Protein AF-0000000078950598 (afdb_homodimer)

Solvent-accessible surface area (backbone atoms only — not comparable to full-atom values): 18568 Å² total; per-residue (Å²): 134,40,53,30,41,37,40,27,40,47,22,26,45,58,52,52,43,49,73,72,64,50,56,50,42,72,72,49,33,61,54,40,42,38,52,52,49,51,52,34,55,74,69,72,34,54,50,38,38,38,37,62,40,39,88,46,80,85,39,69,31,10,88,84,39,71,32,39,36,61,27,83,52,60,56,80,55,92,91,48,50,74,46,66,15,72,43,55,23,53,61,73,50,43,65,48,62,60,54,34,54,75,69,57,41,47,32,39,39,40,36,29,24,38,38,76,47,29,42,41,40,30,46,49,51,39,34,54,72,65,38,46,40,33,36,29,64,60,24,36,38,22,56,43,41,72,97,71,72,38,50,10,60,59,46,42,52,50,43,48,49,55,35,44,73,76,46,28,51,65,43,40,62,69,56,42,59,68,69,75,98,135,42,53,31,40,37,39,28,40,46,22,26,46,58,54,53,44,49,73,73,62,50,56,49,42,70,72,48,32,64,54,40,41,37,50,51,51,52,50,35,56,73,69,71,35,54,51,37,37,38,36,63,41,38,88,47,80,85,38,69,30,10,90,82,39,72,32,40,36,62,27,84,52,60,58,81,56,92,90,49,50,74,47,66,17,71,43,55,22,54,61,72,50,42,64,49,61,58,54,34,54,76,69,57,41,47,32,38,39,40,35,30,26,39,39,76,46,31,39,41,39,27,45,49,52,38,34,56,73,66,37,45,39,33,36,29,63,60,25,36,37,23,58,43,41,72,95,71,73,38,50,11,61,59,47,42,52,51,43,49,48,55,35,44,72,76,45,28,52,67,42,40,59,71,57,42,60,69,71,75,96

Secondary structure (DSSP, 8-state):
-EEEEEEE--BHHHHHHHHTT--B--TTHHHHHHHHHHHHHHTT--EEEEEE----TTSTT-TTSGGGSBPGGG---TT-EEEEESSSSTTTSSSHHHHHHHTTEEEEEEEEE-IIIIIHHHHHHHHHTT-EEEEEEEEEE-B-BGGGTB-HHHHHHHHHHHHHHHT-EEE-HHHHHHH--/-EEEEEEE--BHHHHHHHHTT--B--TTHHHHHHHHHHHHHHTT--EEEEEE----TTSTT-TTSGGGSBPGGG---TT-EEEEESSSSTTTSSSHHHHHHHTTEEEEEEEEE-IIIIIHHHHHHHHHTT-EEEEEEEEEE-B-BGGGTB-HHHHHHHHHHHHHHHT-EEE-HHHHHHH--

InterPro domains:
  IPR000868 Isochorismatase-like domain [PF00857] (3-163)
  IPR036380 Isochorismatase-like superfamily [G3DSA:3.40.50.850] (1-180)
  IPR036380 Isochorismatase-like superfamily [SSF52499] (2-179)
  IPR050272 Isochorismatase-like hydrolase [PTHR43540] (2-178)

Structure (mmCIF, N/CA/C/O backbone):
data_AF-0000000078950598-model_v1
#
loop_
_entity.id
_entity.type
_entity.pdbx_description
1 polymer 'Isochorismatase hydrolase'
#
loop_
_atom_site.group_PDB
_atom_site.id
_atom_site.type_symbol
_atom_site.label_atom_id
_atom_site.label_alt_id
_atom_site.label_comp_id
_atom_site.label_asym_id
_atom_site.label_entity_id
_atom_site.label_seq_id
_atom_site.pdbx_PDB_ins_code
_atom_site.Cartn_x
_atom_site.Cartn_y
_atom_site.Cartn_z
_atom_site.occupancy
_atom_site.B_iso_or_equiv
_atom_site.auth_seq_id
_atom_site.auth_comp_id
_atom_site.auth_asym_id
_atom_site.auth_atom_id
_atom_site.pdbx_PDB_model_num
ATOM 1 N N . MET A 1 1 ? 15.125 20.891 -4.633 1 75.75 1 MET A N 1
ATOM 2 C CA . MET A 1 1 ? 13.914 20.109 -4.844 1 75.75 1 MET A CA 1
ATOM 3 C C . MET A 1 1 ? 12.719 20.766 -4.152 1 75.75 1 MET A C 1
ATOM 5 O O . MET A 1 1 ? 12.867 21.359 -3.084 1 75.75 1 MET A O 1
ATOM 9 N N . LYS A 1 2 ? 11.617 20.875 -4.883 1 94.88 2 LYS A N 1
ATOM 10 C CA . LYS A 1 2 ? 10.445 21.5 -4.273 1 94.88 2 LYS A CA 1
ATOM 11 C C . LYS A 1 2 ? 9.641 20.484 -3.463 1 94.88 2 LYS A C 1
ATOM 13 O O . LYS A 1 2 ? 9.352 19.391 -3.947 1 94.88 2 LYS A O 1
ATOM 18 N N . THR A 1 3 ? 9.406 20.844 -2.168 1 97.62 3 THR A N 1
ATOM 19 C CA . THR A 1 3 ? 8.805 19.938 -1.188 1 97.62 3 THR A CA 1
ATOM 20 C C . THR A 1 3 ? 7.43 20.453 -0.755 1 97.62 3 THR A C 1
ATOM 22 O O . THR A 1 3 ? 7.254 21.656 -0.53 1 97.62 3 THR A O 1
ATOM 25 N N . ALA A 1 4 ? 6.496 19.578 -0.651 1 98.62 4 ALA A N 1
ATOM 26 C CA . ALA A 1 4 ? 5.172 19.906 -0.128 1 98.62 4 ALA A CA 1
ATOM 27 C C . ALA A 1 4 ? 4.824 19.031 1.077 1 98.62 4 ALA A C 1
ATOM 29 O O . ALA A 1 4 ? 5.352 17.938 1.225 1 98.62 4 ALA A O 1
ATOM 30 N N . LEU A 1 5 ? 4.008 19.578 1.898 1 98.88 5 LEU A N 1
ATOM 31 C CA . LEU A 1 5 ? 3.402 18.812 2.988 1 98.88 5 LEU A CA 1
ATOM 32 C C . LEU A 1 5 ? 2.039 18.266 2.578 1 98.88 5 LEU A C 1
ATOM 34 O O . LEU A 1 5 ? 1.213 19 2.029 1 98.88 5 LEU A O 1
ATOM 38 N N . LEU A 1 6 ? 1.842 17.031 2.75 1 98.94 6 LEU A N 1
ATOM 39 C CA . LEU A 1 6 ? 0.56 16.391 2.5 1 98.94 6 LEU A CA 1
ATOM 40 C C . LEU A 1 6 ? -0.062 15.891 3.801 1 98.94 6 LEU A C 1
ATOM 42 O O . LEU A 1 6 ? 0.499 15.023 4.469 1 98.94 6 LEU A O 1
ATOM 46 N N . VAL A 1 7 ? -1.175 16.438 4.199 1 98.94 7 VAL A N 1
ATOM 47 C CA . VAL A 1 7 ? -1.908 16.062 5.402 1 98.94 7 VAL A CA 1
ATOM 48 C C . VAL A 1 7 ? -3.088 15.164 5.027 1 98.94 7 VAL A C 1
ATOM 50 O O . VAL A 1 7 ? -4.086 15.641 4.477 1 98.94 7 VAL A O 1
ATOM 53 N N . VAL A 1 8 ? -3.059 13.93 5.457 1 98.88 8 VAL A N 1
ATOM 54 C CA . VAL A 1 8 ? -4.004 12.93 4.969 1 98.88 8 VAL A CA 1
ATOM 55 C C . VAL A 1 8 ? -5.086 12.68 6.02 1 98.88 8 VAL A C 1
ATOM 57 O O . VAL A 1 8 ? -4.789 12.25 7.133 1 98.88 8 VAL A O 1
ATOM 60 N N . ASP A 1 9 ? -6.289 12.938 5.738 1 98.38 9 ASP A N 1
ATOM 61 C CA . ASP A 1 9 ? -7.527 12.453 6.34 1 98.38 9 ASP A CA 1
ATOM 62 C C . ASP A 1 9 ? -7.621 12.852 7.809 1 98.38 9 ASP A C 1
ATOM 64 O O . ASP A 1 9 ? -8.086 12.07 8.641 1 98.38 9 ASP A O 1
ATOM 68 N N . MET A 1 10 ? -7.09 13.992 8.148 1 98 10 MET A N 1
ATOM 69 C CA . MET A 1 10 ? -7.285 14.492 9.508 1 98 10 MET A CA 1
ATOM 70 C C . MET A 1 10 ? -8.664 15.125 9.656 1 98 10 MET A C 1
ATOM 72 O O . MET A 1 10 ? -8.789 16.344 9.727 1 98 10 MET A O 1
ATOM 76 N N . GLN A 1 11 ? -9.602 14.266 9.789 1 97.75 11 GLN A N 1
ATOM 77 C CA . GLN A 1 11 ? -11.008 14.625 9.852 1 97.75 11 GLN A CA 1
ATOM 78 C C . GLN A 1 11 ? -11.609 14.25 11.203 1 97.75 11 GLN A C 1
ATOM 80 O O . GLN A 1 11 ? -11.055 13.422 11.93 1 97.75 11 GLN A O 1
ATOM 85 N N . MET A 1 12 ? -12.766 14.797 11.484 1 97.38 12 MET A N 1
ATOM 86 C CA . MET A 1 12 ? -13.391 14.648 12.797 1 97.38 12 MET A CA 1
ATOM 87 C C . MET A 1 12 ? -13.805 13.203 13.047 1 97.38 12 MET A C 1
ATOM 89 O O . MET A 1 12 ? -14.008 12.797 14.195 1 97.38 12 MET A O 1
ATOM 93 N N . LEU A 1 13 ? -13.906 12.398 12.023 1 96.69 13 LEU A N 1
ATOM 94 C CA . LEU A 1 13 ? -14.117 10.969 12.219 1 96.69 13 LEU A CA 1
ATOM 95 C C . LEU A 1 13 ? -13.016 10.375 13.094 1 96.69 13 LEU A C 1
ATOM 97 O O . LEU A 1 13 ? -13.281 9.5 13.922 1 96.69 13 LEU A O 1
ATOM 101 N N . MET A 1 14 ? -11.797 10.82 12.898 1 97.12 14 MET A N 1
ATOM 102 C CA . MET A 1 14 ? -10.695 10.352 13.742 1 97.12 14 MET A CA 1
ATOM 103 C C . MET A 1 14 ? -10.938 10.719 15.203 1 97.12 14 MET A C 1
ATOM 105 O O . MET A 1 14 ? -10.734 9.898 16.094 1 97.12 14 MET A O 1
ATOM 109 N N . GLN A 1 15 ? -11.352 11.969 15.383 1 95.75 15 GLN A N 1
ATOM 110 C CA . GLN A 1 15 ? -11.633 12.422 16.734 1 95.75 15 GLN A CA 1
ATOM 111 C C . GLN A 1 15 ? -12.773 11.625 17.359 1 95.75 15 GLN A C 1
ATOM 113 O O . GLN A 1 15 ? -12.719 11.281 18.547 1 95.75 15 GLN A O 1
ATOM 118 N N . GLU A 1 16 ? -13.797 11.352 16.578 1 96.25 16 GLU A N 1
ATOM 119 C CA . GLU A 1 16 ? -14.914 10.555 17.062 1 96.25 16 GLU A CA 1
ATOM 120 C C . GLU A 1 16 ? -14.445 9.172 17.531 1 96.25 16 GLU A C 1
ATOM 122 O O . GLU A 1 16 ? -14.883 8.68 18.562 1 96.25 16 GLU A O 1
ATOM 127 N N . ASN A 1 17 ? -13.578 8.547 16.781 1 96.19 17 ASN A N 1
ATOM 128 C CA . ASN A 1 17 ? -13.031 7.246 17.156 1 96.19 17 ASN A CA 1
ATOM 129 C C . ASN A 1 17 ? -12.227 7.336 18.453 1 96.19 17 ASN A C 1
ATOM 131 O O . ASN A 1 17 ? -12.312 6.453 19.297 1 96.19 17 ASN A O 1
ATOM 135 N N . ILE A 1 18 ? -11.469 8.367 18.594 1 96.06 18 ILE A N 1
ATOM 136 C CA . ILE A 1 18 ? -10.68 8.602 19.797 1 96.06 18 ILE A CA 1
ATOM 137 C C . ILE A 1 18 ? -11.609 8.773 21 1 96.06 18 ILE A C 1
ATOM 139 O O . ILE A 1 18 ? -11.383 8.18 22.062 1 96.06 18 ILE A O 1
ATOM 143 N N . ASP A 1 19 ? -12.625 9.523 20.828 1 95.94 19 ASP A N 1
ATOM 144 C CA . ASP A 1 19 ? -13.555 9.828 21.906 1 95.94 19 ASP A CA 1
ATOM 145 C C . ASP A 1 19 ? -14.312 8.578 22.344 1 95.94 19 ASP A C 1
ATOM 147 O O . ASP A 1 19 ? -14.727 8.477 23.5 1 95.94 19 ASP A O 1
ATOM 151 N N . LYS A 1 20 ? -14.477 7.645 21.422 1 96.12 20 LYS A N 1
ATOM 152 C CA . LYS A 1 20 ? -15.172 6.395 21.719 1 96.12 20 LYS A CA 1
ATOM 153 C C . LYS A 1 20 ? -14.266 5.426 22.469 1 96.12 20 LYS A C 1
ATOM 155 O O . LYS A 1 20 ? -14.688 4.332 22.844 1 96.12 20 LYS A O 1
ATOM 160 N N . GLY A 1 21 ? -12.977 5.832 22.625 1 95.25 21 GLY A N 1
ATOM 161 C CA . GLY A 1 21 ? -12.07 5.043 23.438 1 95.25 21 GLY A CA 1
ATOM 162 C C . GLY A 1 21 ? -11.273 4.027 22.641 1 95.25 21 GLY A C 1
ATOM 163 O O . GLY A 1 21 ? -10.695 3.104 23.219 1 95.25 21 GLY A O 1
ATOM 164 N N . ARG A 1 22 ? -11.305 4.215 21.3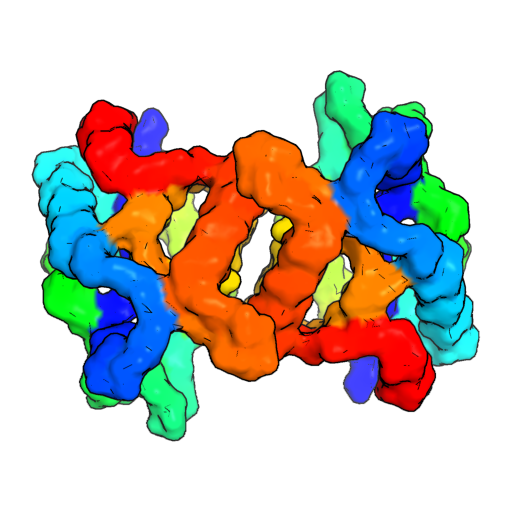59 1 94.88 22 ARG A N 1
ATOM 165 C CA . ARG A 1 22 ? -10.516 3.301 20.547 1 94.88 22 ARG A CA 1
ATOM 166 C C . ARG A 1 22 ? -9.023 3.434 20.859 1 94.88 22 ARG A C 1
ATOM 168 O O . ARG A 1 22 ? -8.523 4.543 21.062 1 94.88 22 ARG A O 1
ATOM 175 N N . ASP A 1 23 ? -8.359 2.256 20.922 1 96.44 23 ASP A N 1
ATOM 176 C CA . ASP A 1 23 ? -6.898 2.275 21.031 1 96.44 23 ASP A CA 1
ATOM 177 C C . ASP A 1 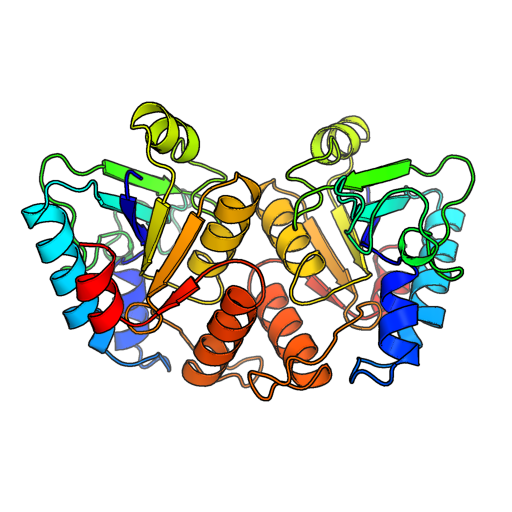23 ? -6.273 3.016 19.844 1 96.44 23 ASP A C 1
ATOM 179 O O . ASP A 1 23 ? -6.594 2.734 18.688 1 96.44 23 ASP A O 1
ATOM 183 N N . TYR A 1 24 ? -5.543 3.99 20.094 1 96.38 24 TYR A N 1
ATOM 184 C CA . TYR A 1 24 ? -4.871 4.785 19.062 1 96.38 24 TYR A CA 1
ATOM 185 C C . TYR A 1 24 ? -3.494 5.234 19.547 1 96.38 24 TYR A C 1
ATOM 187 O O . TYR A 1 24 ? -3.164 5.098 20.719 1 96.38 24 TYR A O 1
ATOM 195 N N . THR A 1 25 ? -2.744 5.629 18.547 1 93.19 25 THR A N 1
ATOM 196 C CA . THR A 1 25 ? -1.44 6.168 18.922 1 93.19 25 THR A CA 1
ATOM 197 C C . THR A 1 25 ? -1.59 7.527 19.609 1 93.19 25 THR A C 1
ATOM 199 O O . THR A 1 25 ? -2.629 8.18 19.469 1 93.19 25 THR A O 1
ATOM 202 N N . SER A 1 26 ? -0.513 8.07 20.219 1 80.62 26 SER A N 1
ATOM 203 C CA . SER A 1 26 ? -0.506 9.203 21.141 1 80.62 26 SER A CA 1
ATOM 204 C C . SER A 1 26 ? -1.057 10.461 20.484 1 80.62 26 SER A C 1
ATOM 206 O O . SER A 1 26 ? -1.148 10.531 19.25 1 80.62 26 SER A O 1
ATOM 208 N N . ASP A 1 27 ? -1.407 11.312 21.312 1 86.44 27 ASP A N 1
ATOM 209 C CA . ASP A 1 27 ? -2.039 12.555 20.891 1 86.44 27 ASP A CA 1
ATOM 210 C C . ASP A 1 27 ? -0.997 13.57 20.422 1 86.44 27 ASP A C 1
ATOM 212 O O . ASP A 1 27 ? -1.328 14.727 20.141 1 86.44 27 ASP A O 1
ATOM 216 N N . LYS A 1 28 ? 0.113 13.133 20.203 1 91.5 28 LYS A N 1
ATOM 217 C CA . LYS A 1 28 ? 1.157 14.047 19.766 1 91.5 28 LYS A CA 1
ATOM 218 C C . LYS A 1 28 ? 0.853 14.594 18.375 1 91.5 28 LYS A C 1
ATOM 220 O O . LYS A 1 28 ? 1.378 15.641 17.984 1 91.5 28 LYS A O 1
ATOM 225 N N . ILE A 1 29 ? 0.022 13.883 17.734 1 94.31 29 ILE A N 1
ATOM 226 C CA . ILE A 1 29 ? -0.332 14.305 16.391 1 94.31 29 ILE A CA 1
ATOM 227 C C . ILE A 1 29 ? -0.979 15.688 16.422 1 94.31 29 ILE A C 1
ATOM 229 O O . ILE A 1 29 ? -0.783 16.5 15.523 1 94.31 29 ILE A O 1
ATOM 233 N N . LYS A 1 30 ? -1.656 16 17.484 1 95.5 30 LYS A N 1
ATOM 234 C CA . LYS A 1 30 ? -2.371 17.266 17.625 1 95.5 30 LYS A CA 1
ATOM 235 C C . LYS A 1 30 ? -1.405 18.422 17.875 1 95.5 30 LYS A C 1
ATOM 237 O O . LYS A 1 30 ? -1.777 19.594 17.734 1 95.5 30 LYS A O 1
ATOM 242 N N . THR A 1 31 ? -0.22 18.109 18.234 1 97 31 THR A N 1
ATOM 243 C CA . THR A 1 31 ? 0.809 19.141 18.406 1 97 31 THR A CA 1
ATOM 244 C C . THR A 1 31 ? 1.772 19.125 17.219 1 97 31 THR A C 1
ATOM 246 O O . THR A 1 31 ? 2.219 20.188 16.766 1 97 31 THR A O 1
ATOM 249 N N . HIS A 1 32 ? 2.088 17.953 16.719 1 98.38 32 HIS A N 1
ATOM 250 C CA . HIS A 1 32 ? 3.1 17.812 15.672 1 98.38 32 HIS A CA 1
ATOM 251 C C . HIS A 1 32 ? 2.586 18.328 14.336 1 98.38 32 HIS A C 1
ATOM 253 O O . HIS A 1 32 ? 3.318 18.984 13.602 1 98.38 32 HIS A O 1
ATOM 259 N N . ILE A 1 33 ? 1.328 18.031 13.984 1 98.44 33 ILE A N 1
ATOM 260 C CA . ILE A 1 33 ? 0.812 18.422 12.68 1 98.44 33 ILE A CA 1
ATOM 261 C C . ILE A 1 33 ? 0.719 19.953 12.609 1 98.44 33 ILE A C 1
ATOM 263 O O . ILE A 1 33 ? 1.21 20.562 11.656 1 98.44 33 ILE A O 1
ATOM 267 N N . PRO A 1 34 ? 0.205 20.625 13.68 1 98.5 34 PRO A N 1
ATOM 268 C CA . PRO A 1 34 ? 0.215 22.094 13.648 1 98.5 34 PRO A CA 1
ATOM 269 C C . PRO A 1 34 ? 1.623 22.672 13.531 1 98.5 34 PRO A C 1
ATOM 271 O O . PRO A 1 34 ? 1.829 23.672 12.836 1 98.5 34 PRO A O 1
ATOM 274 N N . ALA A 1 35 ? 2.561 22.078 14.219 1 98.5 35 ALA A N 1
ATOM 275 C CA . ALA A 1 35 ? 3.939 22.547 14.141 1 98.5 35 ALA A CA 1
ATOM 276 C C . ALA A 1 35 ? 4.477 22.438 12.719 1 98.5 35 ALA A C 1
ATOM 278 O O . ALA A 1 35 ? 5.125 23.359 12.219 1 98.5 35 ALA A O 1
ATOM 279 N N . LEU A 1 36 ? 4.234 21.328 12.062 1 98.75 36 LEU A N 1
ATOM 280 C CA . LEU A 1 36 ? 4.68 21.125 10.688 1 98.75 36 LEU A CA 1
ATOM 281 C C . LEU A 1 36 ? 3.963 22.078 9.742 1 98.75 36 LEU A C 1
ATOM 283 O O . LEU A 1 36 ? 4.594 22.688 8.867 1 98.75 36 LEU A O 1
ATOM 287 N N . LEU A 1 37 ? 2.662 22.219 9.938 1 98.75 37 LEU A N 1
ATOM 288 C CA . LEU A 1 37 ? 1.894 23.141 9.117 1 98.75 37 LEU A CA 1
ATOM 289 C C . LEU A 1 37 ? 2.451 24.562 9.242 1 98.75 37 LEU A C 1
ATOM 291 O O . LEU A 1 37 ? 2.682 25.234 8.227 1 98.75 37 LEU A O 1
ATOM 295 N N . SER A 1 38 ? 2.654 24.969 10.484 1 98.56 38 SER A N 1
ATOM 296 C CA . SER A 1 38 ? 3.184 26.297 10.727 1 98.56 38 SER A CA 1
ATOM 297 C C . SER A 1 38 ? 4.535 26.5 10.047 1 98.56 38 SER A C 1
ATOM 299 O O . SER A 1 38 ? 4.781 27.531 9.43 1 98.56 38 SER A O 1
ATOM 301 N N . ALA A 1 39 ? 5.41 25.562 10.125 1 98.62 39 ALA A N 1
ATOM 302 C CA . ALA A 1 39 ? 6.746 25.641 9.547 1 98.62 39 ALA A CA 1
ATOM 303 C C . ALA A 1 39 ? 6.688 25.703 8.023 1 98.62 39 ALA A C 1
ATOM 305 O O . ALA A 1 39 ? 7.391 26.5 7.398 1 98.62 39 ALA A O 1
ATOM 306 N N . PHE A 1 40 ? 5.887 24.859 7.371 1 98.56 40 PHE A N 1
ATOM 307 C CA . PHE A 1 40 ? 5.758 24.859 5.922 1 98.56 40 PHE A CA 1
ATOM 308 C C . PHE A 1 40 ? 5.188 26.188 5.43 1 98.56 40 PHE A C 1
ATOM 310 O O . PHE A 1 40 ? 5.68 26.75 4.453 1 98.56 40 PHE A O 1
ATOM 317 N N . ARG A 1 41 ? 4.156 26.688 6.129 1 98.25 41 ARG A N 1
ATOM 318 C CA . ARG A 1 41 ? 3.531 27.953 5.789 1 98.25 41 ARG A CA 1
ATOM 319 C C . ARG A 1 41 ? 4.531 29.109 5.898 1 98.25 41 ARG A C 1
ATOM 321 O O . ARG A 1 41 ? 4.633 29.938 4.996 1 98.25 41 ARG A O 1
ATOM 328 N N . ALA A 1 42 ? 5.273 29.094 6.973 1 97.94 42 ALA A N 1
ATOM 329 C CA . ALA A 1 42 ? 6.266 30.141 7.191 1 97.94 42 ALA A CA 1
ATOM 330 C C . ALA A 1 42 ? 7.34 30.125 6.109 1 97.94 42 ALA A C 1
ATOM 332 O O . ALA A 1 42 ? 7.855 31.172 5.715 1 97.94 42 ALA A O 1
ATOM 333 N N . ALA A 1 43 ? 7.652 28.984 5.543 1 97.5 43 ALA A N 1
ATOM 334 C CA . ALA A 1 43 ? 8.688 28.812 4.527 1 97.5 43 ALA A CA 1
ATOM 335 C C . ALA A 1 43 ? 8.125 29.016 3.127 1 97.5 43 ALA A C 1
ATOM 337 O O . ALA A 1 43 ? 8.852 28.938 2.137 1 97.5 43 ALA A O 1
ATOM 338 N N . GLY A 1 44 ? 6.848 29.234 3.01 1 96.81 44 GLY A N 1
ATOM 339 C CA . GLY A 1 44 ? 6.207 29.406 1.718 1 96.81 44 GLY A CA 1
ATOM 340 C C . GLY A 1 44 ? 6.109 28.125 0.923 1 96.81 44 GLY A C 1
ATOM 341 O O . GLY A 1 44 ? 6.039 28.156 -0.307 1 96.81 44 GLY A O 1
ATOM 342 N N . LYS A 1 45 ? 6.23 26.984 1.611 1 97.69 45 LYS A N 1
ATOM 343 C CA . LYS A 1 45 ? 6.137 25.688 0.956 1 97.69 45 LYS A CA 1
ATOM 344 C C . LYS A 1 45 ? 4.688 25.219 0.861 1 97.69 45 LYS A C 1
ATOM 346 O O . LYS A 1 45 ? 3.896 25.453 1.781 1 97.69 45 LYS A O 1
ATOM 351 N N . PRO A 1 46 ? 4.336 24.625 -0.173 1 98.19 46 PRO A N 1
ATOM 352 C CA . PRO A 1 46 ? 2.938 24.25 -0.391 1 98.19 46 PRO A CA 1
ATOM 353 C C . PRO A 1 46 ? 2.443 23.203 0.598 1 98.19 46 PRO A C 1
ATOM 355 O O . PRO A 1 46 ? 3.205 22.312 0.989 1 98.19 46 PRO A O 1
ATOM 358 N N . VAL A 1 47 ? 1.204 23.344 0.913 1 98.69 47 VAL A N 1
ATOM 359 C CA . VAL A 1 47 ? 0.496 22.391 1.762 1 98.69 47 VAL A CA 1
ATOM 360 C C . VAL A 1 47 ? -0.738 21.875 1.03 1 98.69 47 VAL A C 1
ATOM 362 O O . VAL A 1 47 ? -1.521 22.656 0.483 1 98.69 47 VAL A O 1
ATOM 365 N N . PHE A 1 48 ? -0.889 20.562 1 1 98.88 48 PHE A N 1
ATOM 366 C CA . PHE A 1 48 ? -2.074 19.906 0.474 1 98.88 48 PHE A CA 1
ATOM 367 C C . PHE A 1 48 ? -2.812 19.156 1.579 1 98.88 48 PHE A C 1
ATOM 369 O O . PHE A 1 48 ? -2.205 18.391 2.33 1 98.88 48 PHE A O 1
ATOM 376 N N . HIS A 1 49 ? -4.066 19.438 1.668 1 98.81 49 HIS A N 1
ATOM 377 C CA . HIS A 1 49 ? -4.938 18.688 2.561 1 98.81 49 HIS A CA 1
ATOM 378 C C . HIS A 1 49 ? -5.773 17.672 1.787 1 98.81 49 HIS A C 1
ATOM 380 O O . HIS A 1 49 ? -6.461 18.031 0.828 1 98.81 49 HIS A O 1
ATOM 386 N N . ILE A 1 50 ? -5.691 16.406 2.211 1 98.75 50 ILE A N 1
ATOM 387 C CA . ILE A 1 50 ? -6.512 15.336 1.636 1 98.75 50 ILE A CA 1
ATOM 388 C C . ILE A 1 50 ? -7.633 14.969 2.605 1 98.75 50 ILE A C 1
ATOM 390 O O . ILE A 1 50 ? -7.387 14.766 3.797 1 98.75 50 ILE A O 1
ATOM 394 N N . ARG A 1 51 ? -8.766 14.93 2.086 1 97.5 51 ARG A N 1
ATOM 395 C CA . ARG A 1 51 ? -9.922 14.461 2.85 1 97.5 51 ARG A CA 1
ATOM 396 C C . ARG A 1 51 ? -10.594 13.281 2.164 1 97.5 51 ARG A C 1
ATOM 398 O O . ARG A 1 51 ? -10.648 13.219 0.933 1 97.5 51 ARG A O 1
ATOM 405 N N . HIS A 1 52 ? -10.992 12.312 2.979 1 97.75 52 HIS A N 1
ATOM 406 C CA . HIS A 1 52 ? -11.742 11.164 2.467 1 97.75 52 HIS A CA 1
ATOM 407 C C . HIS A 1 52 ? -13.234 11.477 2.385 1 97.75 52 HIS A C 1
ATOM 409 O O . HIS A 1 52 ? -13.805 12.047 3.312 1 97.75 52 HIS A O 1
ATOM 415 N N . GLN A 1 53 ? -13.773 11.148 1.25 1 95.25 53 GLN A N 1
ATOM 416 C CA . GLN A 1 53 ? -15.188 11.406 1.021 1 95.25 53 GLN A CA 1
ATOM 417 C C . GLN A 1 53 ? -15.891 10.164 0.476 1 95.25 53 GLN A C 1
ATOM 419 O O . GLN A 1 53 ? -15.336 9.445 -0.359 1 95.25 53 GLN A O 1
ATOM 424 N N . GLN A 1 54 ? -16.984 9.812 1.03 1 89 54 GLN A N 1
ATOM 425 C CA . GLN A 1 54 ? -17.922 8.82 0.498 1 89 54 GLN A CA 1
ATOM 426 C C . GLN A 1 54 ? -19.281 9.438 0.226 1 89 54 GLN A C 1
ATOM 428 O O . GLN A 1 54 ? -19.828 10.141 1.074 1 89 54 GLN A O 1
ATOM 433 N N . ASP A 1 55 ? -19.828 9.195 -0.9 1 82 55 ASP A N 1
ATOM 434 C CA . ASP A 1 55 ? -21.047 9.891 -1.318 1 82 55 ASP A CA 1
ATOM 435 C C . ASP A 1 55 ? -22.297 9.172 -0.81 1 82 55 ASP A C 1
ATOM 437 O O . ASP A 1 55 ? -23.391 9.711 -0.898 1 82 55 ASP A O 1
ATOM 441 N N . GLU A 1 56 ? -22.078 8.117 -0.2 1 82.12 56 GLU A N 1
ATOM 442 C CA . GLU A 1 56 ? -23.234 7.434 0.377 1 82.12 56 GLU A CA 1
ATOM 443 C C . GLU A 1 56 ? -23.672 8.102 1.675 1 82.12 56 GLU A C 1
ATOM 445 O O . GLU A 1 56 ? -22.875 8.266 2.602 1 82.12 56 GLU A O 1
ATOM 450 N N . LYS A 1 57 ? -24.969 8.414 1.728 1 74.75 57 LYS A N 1
ATOM 451 C CA . LYS A 1 57 ? -25.516 9.195 2.836 1 74.75 57 LYS A CA 1
ATOM 452 C C . LYS A 1 57 ? -25.266 8.492 4.172 1 74.75 57 LYS A C 1
ATOM 454 O O . LYS A 1 57 ? -25.078 9.148 5.195 1 74.75 57 LYS A O 1
ATOM 459 N N . MET A 1 58 ? -25.188 7.25 4.07 1 74.69 58 MET A N 1
ATOM 460 C CA . MET A 1 58 ? -25.062 6.484 5.309 1 74.69 58 MET A CA 1
ATOM 461 C C . MET A 1 58 ? -23.609 6.418 5.754 1 74.69 58 MET A C 1
ATOM 463 O O . MET A 1 58 ? -23.312 6.012 6.883 1 74.69 58 MET A O 1
ATOM 467 N N . SER A 1 59 ? -22.844 6.883 4.914 1 81.5 59 SER A N 1
ATOM 468 C CA . SER A 1 59 ? -21.422 6.832 5.234 1 81.5 59 SER A CA 1
ATOM 469 C C . SER A 1 59 ? -21.047 7.871 6.289 1 81.5 59 SER A C 1
ATOM 471 O O . SER A 1 59 ? -21.594 8.977 6.289 1 81.5 59 SER A O 1
ATOM 473 N N . GLU A 1 60 ? -20.125 7.523 7.184 1 81.94 60 GLU A N 1
ATOM 474 C CA . GLU A 1 60 ? -19.641 8.422 8.227 1 81.94 60 GLU A CA 1
ATOM 475 C C . GLU A 1 60 ? -18.906 9.617 7.629 1 81.94 60 GLU A C 1
ATOM 477 O O . GLU A 1 60 ? -18.797 10.664 8.266 1 81.94 60 GLU A O 1
ATOM 482 N N . ILE A 1 61 ? -18.453 9.453 6.457 1 82.81 61 ILE A N 1
ATOM 483 C CA . ILE A 1 61 ? -17.703 10.547 5.855 1 82.81 61 ILE A CA 1
ATOM 484 C C . ILE A 1 61 ? -18.469 11.109 4.66 1 82.81 61 ILE A C 1
ATOM 486 O O . ILE A 1 61 ? -17.875 11.414 3.623 1 82.81 61 ILE A O 1
ATOM 490 N N . TYR A 1 62 ? -19.75 11.086 4.785 1 83.5 62 TYR A N 1
ATOM 491 C CA . TYR A 1 62 ? -20.641 11.82 3.887 1 83.5 62 TYR A CA 1
ATOM 492 C C . TYR A 1 62 ? -20.484 13.32 4.082 1 83.5 62 TYR A C 1
ATOM 494 O O . TYR A 1 62 ? -20.438 13.805 5.219 1 83.5 62 TYR A O 1
ATOM 502 N N . PRO A 1 63 ? -20.625 13.93 2.875 1 79.19 63 PRO A N 1
ATOM 503 C CA . PRO A 1 63 ? -20.469 15.383 2.986 1 79.19 63 PRO A CA 1
ATOM 504 C C . PRO A 1 63 ? -21.594 16.031 3.793 1 79.19 63 PRO A C 1
ATOM 506 O O . PRO A 1 63 ? -22.734 15.578 3.736 1 79.19 63 PRO A O 1
ATOM 509 N N . GLN A 1 64 ? -21.344 16.594 4.898 1 81.44 64 GLN A N 1
ATOM 510 C CA . GLN A 1 64 ? -22.297 17.344 5.711 1 81.44 64 GLN A CA 1
ATOM 511 C C . GLN A 1 64 ? -22.281 16.875 7.16 1 81.44 64 GLN A C 1
ATOM 513 O O . GLN A 1 64 ? -22.875 17.5 8.031 1 81.44 64 GLN A O 1
ATOM 518 N N . LYS A 1 65 ? -21.719 15.742 7.234 1 87.06 65 LYS A N 1
ATOM 519 C CA . LYS A 1 65 ? -21.609 15.273 8.609 1 87.06 65 LYS A CA 1
ATOM 520 C C . LYS A 1 65 ? -20.453 15.953 9.336 1 87.06 65 LYS A C 1
ATOM 522 O O . LYS A 1 65 ? -19.5 16.391 8.711 1 87.06 65 LYS A O 1
ATOM 527 N N . GLU A 1 66 ? -20.609 16.016 10.633 1 91.69 66 GLU A N 1
ATOM 528 C CA . GLU A 1 66 ? -19.531 16.562 11.461 1 91.69 66 GLU A CA 1
ATOM 529 C C . GLU A 1 66 ? -18.25 15.758 11.32 1 91.69 66 GLU A C 1
ATOM 531 O O . GLU A 1 66 ? -17.156 16.328 11.336 1 91.69 66 GLU A O 1
ATOM 536 N N . SER A 1 67 ? -18.406 14.492 11.164 1 93.62 67 SER A N 1
ATOM 537 C CA . SER A 1 67 ? -17.25 13.586 11.07 1 93.62 67 SER A CA 1
ATOM 538 C C . SER A 1 67 ? -16.453 13.852 9.805 1 93.62 67 SER A C 1
ATOM 540 O O . SER A 1 67 ? -15.273 13.484 9.727 1 93.62 67 SER A O 1
ATOM 542 N N . TYR A 1 68 ? -17.047 14.453 8.852 1 94.12 68 TYR A N 1
ATOM 543 C CA . TYR A 1 68 ? -16.453 14.75 7.559 1 94.12 68 TYR A CA 1
ATOM 544 C C . TYR A 1 68 ? -15.5 15.945 7.656 1 94.12 68 TYR A C 1
ATOM 546 O O . TYR A 1 68 ? -14.57 16.078 6.863 1 94.12 68 TYR A O 1
ATOM 554 N N . GLN A 1 69 ? -15.711 16.812 8.625 1 95.56 69 GLN A N 1
ATOM 555 C CA . GLN A 1 69 ? -14.977 18.078 8.758 1 95.56 69 GLN A CA 1
ATOM 556 C C . GLN A 1 69 ? -13.531 17.828 9.18 1 95.56 69 GLN A C 1
ATOM 558 O O . GLN A 1 69 ? -13.219 16.781 9.766 1 95.56 69 GLN A O 1
ATOM 563 N N . ALA A 1 70 ? -12.727 18.781 8.844 1 97.06 70 ALA A N 1
ATOM 564 C CA . ALA A 1 70 ? -11.336 18.703 9.281 1 97.06 70 ALA A CA 1
ATOM 565 C C . ALA A 1 70 ? -11.227 18.828 10.797 1 97.06 70 ALA A C 1
ATOM 567 O O . ALA A 1 70 ? -11.969 19.594 11.414 1 97.06 70 ALA A O 1
ATOM 568 N N . MET A 1 71 ? -10.305 18.109 11.32 1 97.31 71 MET A N 1
ATOM 569 C CA . MET A 1 71 ? -9.961 18.375 12.711 1 97.31 71 MET A CA 1
ATOM 570 C C . MET A 1 71 ? -9.367 19.766 12.875 1 97.31 71 MET A C 1
ATOM 572 O O . MET A 1 71 ? -8.617 20.234 12.023 1 97.31 71 MET A O 1
ATOM 576 N N . PRO A 1 72 ? -9.531 20.391 14.023 1 96.94 72 PRO A N 1
ATOM 577 C CA . PRO A 1 72 ? -9 21.734 14.25 1 96.94 72 PRO A CA 1
ATOM 578 C C . PRO A 1 72 ? -7.477 21.797 14.102 1 96.94 72 PRO A C 1
ATOM 580 O O . PRO A 1 72 ? -6.941 22.812 13.625 1 96.94 72 PRO A O 1
ATOM 583 N N . CYS A 1 73 ? -6.785 20.797 14.406 1 97.06 73 CYS A N 1
ATOM 584 C CA . CYS A 1 73 ? -5.324 20.797 14.391 1 97.06 73 CYS A CA 1
ATOM 585 C C . CYS A 1 73 ? -4.793 20.688 12.969 1 97.06 73 CYS A C 1
ATOM 587 O O . CYS A 1 73 ? -3.59 20.828 12.734 1 97.06 73 CYS A O 1
ATOM 589 N N . ALA A 1 74 ? -5.699 20.484 11.984 1 97.88 74 ALA A N 1
ATOM 590 C CA . ALA A 1 74 ? -5.242 20.266 10.617 1 97.88 74 ALA A CA 1
ATOM 591 C C . ALA A 1 74 ? -6.098 21.047 9.625 1 97.88 74 ALA A C 1
ATOM 593 O O . ALA A 1 74 ? -6.238 20.641 8.469 1 97.88 74 ALA A O 1
ATOM 594 N N . GLU A 1 75 ? -6.648 22.094 10.047 1 97.62 75 GLU A N 1
ATOM 595 C CA . GLU A 1 75 ? -7.488 22.906 9.18 1 97.62 75 GLU A CA 1
ATOM 596 C C . GLU A 1 75 ? -6.66 23.594 8.094 1 97.62 75 GLU A C 1
ATOM 598 O O . GLU A 1 75 ? -5.562 24.078 8.352 1 97.62 75 GLU A O 1
ATOM 603 N N . ALA A 1 76 ? -7.211 23.594 6.93 1 98.31 76 ALA A N 1
ATOM 604 C CA . ALA A 1 76 ? -6.59 24.344 5.84 1 98.31 76 ALA A CA 1
ATOM 605 C C . ALA A 1 76 ? -6.793 25.844 6.023 1 98.31 76 ALA A C 1
ATOM 607 O O . ALA A 1 76 ? -7.816 26.281 6.555 1 98.31 76 ALA A O 1
ATOM 608 N N . ILE A 1 77 ? -5.867 26.625 5.574 1 97.94 77 ILE A N 1
ATOM 609 C CA . ILE A 1 77 ? -6.027 28.062 5.539 1 97.94 77 ILE A CA 1
ATOM 610 C C . ILE A 1 77 ? -6.246 28.531 4.098 1 97.94 77 ILE A C 1
ATOM 612 O O . ILE A 1 77 ? -6.129 27.734 3.162 1 97.94 77 ILE A O 1
ATOM 616 N N . GLU A 1 78 ? -6.586 29.812 3.945 1 96.31 78 GLU A N 1
ATOM 617 C CA . GLU A 1 78 ? -6.805 30.375 2.615 1 96.31 78 GLU A CA 1
ATOM 618 C C . GLU A 1 78 ? -5.59 30.156 1.719 1 96.31 78 GLU A C 1
ATOM 620 O O . GLU A 1 78 ? -4.453 30.344 2.154 1 96.31 78 GLU A O 1
ATOM 625 N N . GLY A 1 79 ? -5.871 29.719 0.501 1 96.5 79 GLY A N 1
ATOM 626 C CA . GLY A 1 79 ? -4.789 29.516 -0.451 1 96.5 79 GLY A CA 1
ATOM 627 C C . GLY A 1 79 ? -4.281 28.094 -0.502 1 96.5 79 GLY A C 1
ATOM 628 O O . GLY A 1 79 ? -3.631 27.703 -1.471 1 96.5 79 GLY A O 1
ATOM 629 N N . GLU A 1 80 ? -4.523 27.344 0.511 1 98.19 80 GLU A N 1
ATOM 630 C CA . GLU A 1 80 ? -4.078 25.953 0.524 1 98.19 80 GLU A CA 1
ATOM 631 C C . GLU A 1 80 ? -5.043 25.047 -0.242 1 98.19 80 GLU A C 1
ATOM 633 O O . GLU A 1 80 ? -6.25 25.297 -0.242 1 98.19 80 GLU A O 1
ATOM 638 N N . THR A 1 81 ? -4.539 24.094 -0.825 1 98.19 81 THR A N 1
ATOM 639 C CA . THR A 1 81 ? -5.336 23.156 -1.624 1 98.19 81 THR A CA 1
ATOM 640 C C . THR A 1 81 ? -5.961 22.094 -0.742 1 98.19 81 THR A C 1
ATOM 642 O O . THR A 1 81 ? -5.281 21.484 0.091 1 98.19 81 THR A O 1
ATOM 645 N N . VAL A 1 82 ? -7.227 21.875 -0.899 1 98.25 82 VAL A N 1
ATOM 646 C CA . VAL A 1 82 ? -7.949 20.766 -0.287 1 98.25 82 VAL A CA 1
ATOM 647 C C . VAL A 1 82 ? -8.484 19.844 -1.373 1 98.25 82 VAL A C 1
ATOM 649 O O . VAL A 1 82 ? -9.188 20.281 -2.285 1 98.25 82 VAL A O 1
ATOM 652 N N . LEU A 1 83 ? -8.109 18.594 -1.326 1 98.31 83 LEU A N 1
ATOM 653 C CA . LEU A 1 83 ? -8.594 17.594 -2.268 1 98.31 83 LEU A CA 1
ATOM 654 C C . LEU A 1 83 ? -9.453 16.547 -1.56 1 98.31 83 LEU A C 1
ATOM 656 O O . LEU A 1 83 ? -9.18 16.188 -0.413 1 98.31 83 LEU A O 1
ATOM 660 N N . TYR A 1 84 ? -10.445 16.047 -2.232 1 97 84 TYR A N 1
ATOM 661 C CA . TYR A 1 84 ? -11.375 15.062 -1.697 1 97 84 TYR A CA 1
ATOM 662 C C . TYR A 1 84 ? -11.273 13.742 -2.453 1 97 84 TYR A C 1
ATOM 664 O O . TYR A 1 84 ? -11.562 13.68 -3.65 1 97 84 TYR A O 1
ATOM 672 N N . LYS A 1 85 ? -10.859 12.711 -1.735 1 97.69 85 LYS A N 1
ATOM 673 C CA . LYS A 1 85 ? -10.688 11.414 -2.375 1 97.69 85 LYS A CA 1
ATOM 674 C C . LYS A 1 85 ? -11.82 10.461 -2 1 97.69 85 LYS A C 1
ATOM 676 O O . LYS A 1 85 ? -12.438 10.602 -0.94 1 97.69 85 LYS A O 1
ATOM 681 N N . THR A 1 86 ? -12.023 9.422 -2.832 1 97.19 86 THR A N 1
ATOM 682 C CA . THR A 1 86 ? -13.008 8.383 -2.572 1 97.19 86 THR A CA 1
ATOM 683 C C . THR A 1 86 ? -12.336 7.016 -2.486 1 97.19 86 THR A C 1
ATOM 685 O O . THR A 1 86 ? -13.016 5.992 -2.354 1 97.19 86 THR A O 1
ATOM 688 N N . THR A 1 87 ? -11.039 6.934 -2.568 1 98 87 THR A N 1
ATOM 689 C CA . THR A 1 87 ? -10.227 5.723 -2.506 1 98 87 THR A CA 1
ATOM 690 C C . THR A 1 87 ? -9.234 5.797 -1.345 1 98 87 THR A C 1
ATOM 692 O O . THR A 1 87 ? -9.227 6.773 -0.592 1 98 87 THR A O 1
ATOM 695 N N . SER A 1 88 ? -8.484 4.75 -1.168 1 98.44 88 SER A N 1
ATOM 696 C CA . SER A 1 88 ? -7.492 4.746 -0.099 1 98.44 88 SER A CA 1
ATOM 697 C C . SER A 1 88 ? -6.34 5.691 -0.414 1 98.44 88 SER A C 1
ATOM 699 O O . SER A 1 88 ? -5.961 6.52 0.418 1 98.44 88 SER A O 1
ATOM 701 N N . SER A 1 89 ? -5.758 5.598 -1.603 1 98.88 89 SER A N 1
ATOM 702 C CA . SER A 1 89 ? -4.68 6.484 -2.029 1 98.88 89 SER A CA 1
ATOM 703 C C . SER A 1 89 ? -5.219 7.84 -2.471 1 98.88 89 SER A C 1
ATOM 705 O O . SER A 1 89 ? -6.219 7.914 -3.189 1 98.88 89 SER A O 1
ATOM 707 N N . ALA A 1 90 ? -4.488 8.898 -2.076 1 98.81 90 ALA A N 1
ATOM 708 C CA . ALA A 1 90 ? -4.844 10.25 -2.506 1 98.81 90 ALA A CA 1
ATOM 709 C C . ALA A 1 90 ? -4.602 10.43 -4 1 98.81 90 ALA A C 1
ATOM 711 O O . ALA A 1 90 ? -5.148 11.344 -4.617 1 98.81 90 ALA A O 1
ATOM 712 N N . PHE A 1 91 ? -3.844 9.57 -4.602 1 98.88 91 PHE A N 1
ATOM 713 C CA . PHE A 1 91 ? -3.451 9.734 -5.996 1 98.88 91 PHE A CA 1
ATOM 714 C C . PHE A 1 91 ? -4.477 9.094 -6.922 1 98.88 91 PHE A C 1
ATOM 716 O O . PHE A 1 91 ? -4.5 9.375 -8.125 1 98.88 91 PHE A O 1
ATOM 723 N N . ALA A 1 92 ? -5.312 8.203 -6.367 1 98.56 92 ALA A N 1
ATOM 724 C CA . ALA A 1 92 ? -6.121 7.328 -7.215 1 98.56 92 ALA A CA 1
ATOM 725 C C . ALA A 1 92 ? -7.402 8.031 -7.66 1 98.56 92 ALA A C 1
ATOM 727 O O . ALA A 1 92 ? -7.926 7.746 -8.742 1 98.56 92 ALA A O 1
ATOM 728 N N . SER A 1 93 ? -7.91 8.969 -6.875 1 98.31 93 SER A N 1
ATOM 729 C CA . SER A 1 93 ? -9.227 9.531 -7.18 1 98.31 93 SER A CA 1
ATOM 730 C C . SER A 1 93 ? -9.219 11.047 -7.062 1 98.31 93 SER A C 1
ATOM 732 O O . SER A 1 93 ? -10.258 11.656 -6.785 1 98.31 93 SER A O 1
ATOM 734 N N . THR A 1 94 ? -8.062 11.695 -7.133 1 98.56 94 THR A N 1
ATOM 735 C CA . THR A 1 94 ? -7.91 13.148 -7.164 1 98.56 94 THR A CA 1
ATOM 736 C C . THR A 1 94 ? -6.977 13.562 -8.297 1 98.56 94 THR A C 1
ATOM 738 O O . THR A 1 94 ? -6.414 12.719 -8.992 1 98.56 94 THR A O 1
ATOM 741 N N . ASP A 1 95 ? -6.828 14.812 -8.516 1 98.69 95 ASP A N 1
ATOM 742 C CA . ASP A 1 95 ? -5.875 15.312 -9.5 1 98.69 95 ASP A CA 1
ATOM 743 C C . ASP A 1 95 ? -4.559 15.719 -8.836 1 98.69 95 ASP A C 1
ATOM 745 O O . ASP A 1 95 ? -3.852 16.594 -9.328 1 98.69 95 ASP A O 1
ATOM 749 N N . LEU A 1 96 ? -4.242 15.078 -7.684 1 98.81 96 LEU A N 1
ATOM 750 C CA . LEU A 1 96 ? -3.053 15.383 -6.895 1 98.81 96 LEU A CA 1
ATOM 751 C C . LEU A 1 96 ? -1.795 15.305 -7.75 1 98.81 96 LEU A C 1
ATOM 753 O O . LEU A 1 96 ? -0.947 16.203 -7.699 1 98.81 96 LEU A O 1
ATOM 757 N N . THR A 1 97 ? -1.651 14.227 -8.531 1 98.75 97 THR A N 1
ATOM 758 C CA . THR A 1 97 ? -0.464 14.055 -9.359 1 98.75 97 THR A CA 1
ATOM 759 C C . THR A 1 97 ? -0.259 15.273 -10.266 1 98.75 97 THR A C 1
ATOM 761 O O . THR A 1 97 ? 0.834 15.836 -10.312 1 98.75 97 THR A O 1
ATOM 764 N N . ASP A 1 98 ? -1.303 15.711 -10.953 1 98.62 98 ASP A N 1
ATOM 765 C CA . ASP A 1 98 ? -1.224 16.828 -11.883 1 98.62 98 ASP A CA 1
ATOM 766 C C . ASP A 1 98 ? -0.852 18.125 -11.164 1 98.62 98 ASP A C 1
ATOM 768 O O . ASP A 1 98 ? -0.032 18.906 -11.656 1 98.62 98 ASP A O 1
ATOM 772 N N . ARG A 1 99 ? -1.45 18.297 -10.016 1 98.44 99 ARG A N 1
ATOM 773 C CA . ARG A 1 99 ? -1.185 19.5 -9.25 1 98.44 99 ARG A CA 1
ATOM 774 C C . ARG A 1 99 ? 0.272 19.562 -8.805 1 98.44 99 ARG A C 1
ATOM 776 O O . ARG A 1 99 ? 0.916 20.609 -8.891 1 98.44 99 ARG A O 1
ATOM 783 N N . LEU A 1 100 ? 0.772 18.422 -8.328 1 98.69 100 LEU A N 1
ATOM 784 C CA . LEU A 1 100 ? 2.154 18.359 -7.863 1 98.69 100 LEU A CA 1
ATOM 785 C C . LEU A 1 100 ? 3.123 18.594 -9.016 1 98.69 100 LEU A C 1
ATOM 787 O O . LEU A 1 100 ? 4.066 19.391 -8.891 1 98.69 100 LEU A O 1
ATOM 791 N N . ARG A 1 101 ? 2.893 17.969 -10.117 1 98.25 101 ARG A N 1
ATOM 792 C CA . ARG A 1 101 ? 3.773 18.094 -11.273 1 98.25 101 ARG A CA 1
ATOM 793 C C . ARG A 1 101 ? 3.738 19.516 -11.836 1 98.25 101 ARG A C 1
ATOM 795 O O . ARG A 1 101 ? 4.777 20.078 -12.172 1 98.25 101 ARG A O 1
ATOM 802 N N . LYS A 1 102 ? 2.57 20.109 -11.953 1 97.81 102 LYS A N 1
ATOM 803 C CA . LYS A 1 102 ? 2.43 21.484 -12.43 1 97.81 102 LYS A CA 1
ATOM 804 C C . LYS A 1 102 ? 3.197 22.453 -11.539 1 97.81 102 LYS A C 1
ATOM 806 O O . LYS A 1 102 ? 3.75 23.438 -12.023 1 97.81 102 LYS A O 1
ATOM 811 N N . ALA A 1 103 ? 3.236 22.125 -10.25 1 97.56 103 ALA A N 1
ATOM 812 C CA . ALA A 1 103 ? 3.908 23 -9.281 1 97.56 103 ALA A CA 1
ATOM 813 C C . ALA A 1 103 ? 5.398 22.672 -9.203 1 97.56 103 ALA A C 1
ATOM 815 O O . ALA A 1 103 ? 6.137 23.312 -8.445 1 97.56 103 ALA A O 1
ATOM 816 N N . GLY A 1 104 ? 5.82 21.609 -9.977 1 98 104 GLY A N 1
ATOM 817 C CA . GLY A 1 104 ? 7.223 21.234 -9.969 1 98 104 GLY A CA 1
ATOM 818 C C . GLY A 1 104 ? 7.645 20.531 -8.695 1 98 104 GLY A C 1
ATOM 819 O O . GLY A 1 104 ? 8.828 20.516 -8.344 1 98 104 GLY A O 1
ATOM 820 N N . ILE A 1 105 ? 6.703 20.031 -7.969 1 98.25 105 ILE A N 1
ATOM 821 C CA . ILE A 1 105 ? 6.977 19.375 -6.695 1 98.25 105 ILE A CA 1
ATOM 822 C C . ILE A 1 105 ? 7.383 17.922 -6.941 1 98.25 105 ILE A C 1
ATOM 824 O O . ILE A 1 105 ? 6.695 17.188 -7.656 1 98.25 105 ILE A O 1
ATOM 828 N N . SER A 1 106 ? 8.492 17.5 -6.336 1 98 106 SER A N 1
ATOM 829 C CA . SER A 1 106 ? 8.953 16.125 -6.496 1 98 106 SER A CA 1
ATOM 830 C C . SER A 1 106 ? 9.172 15.445 -5.145 1 98 106 SER A C 1
ATOM 832 O O . SER A 1 106 ? 9.414 14.242 -5.078 1 98 106 SER A O 1
ATOM 834 N N . HIS A 1 107 ? 9.109 16.172 -4.02 1 98 107 HIS A N 1
ATOM 835 C CA . HIS A 1 107 ? 9.297 15.688 -2.658 1 98 107 HIS A CA 1
ATOM 836 C C . HIS A 1 107 ? 8.047 15.922 -1.813 1 98 107 HIS A C 1
ATOM 838 O O . HIS A 1 107 ? 7.5 17.031 -1.806 1 98 107 HIS A O 1
ATOM 844 N N . LEU A 1 108 ? 7.633 14.922 -1.139 1 98.81 108 LEU A N 1
ATOM 845 C CA . LEU A 1 108 ? 6.438 15.016 -0.31 1 98.81 108 LEU A CA 1
ATOM 846 C C . LEU A 1 108 ? 6.734 14.602 1.127 1 98.81 108 LEU A C 1
ATOM 848 O O . LEU A 1 108 ? 7.344 13.555 1.361 1 98.81 108 LEU A O 1
ATOM 852 N N . VAL A 1 109 ? 6.391 15.398 2.051 1 98.94 109 VAL A N 1
ATOM 853 C CA . VAL A 1 109 ? 6.309 15.047 3.465 1 98.94 109 VAL A CA 1
ATOM 854 C C . VAL A 1 109 ? 4.867 14.68 3.822 1 98.94 109 VAL A C 1
ATOM 856 O O . VAL A 1 109 ? 3.957 15.492 3.668 1 98.94 109 VAL A O 1
ATOM 859 N N . ILE A 1 110 ? 4.684 13.469 4.301 1 98.94 110 ILE A N 1
ATOM 860 C CA . ILE A 1 110 ? 3.326 12.969 4.492 1 98.94 110 ILE A CA 1
ATOM 861 C C . ILE A 1 110 ? 3.074 12.727 5.977 1 98.94 110 ILE A C 1
ATOM 863 O O . ILE A 1 110 ? 3.893 12.102 6.66 1 98.94 110 ILE A O 1
ATOM 867 N N . VAL A 1 111 ? 1.96 13.227 6.461 1 98.81 111 VAL A N 1
ATOM 868 C CA . VAL A 1 111 ? 1.479 13.086 7.832 1 98.81 111 VAL A CA 1
ATOM 869 C C . VAL A 1 111 ? -0.014 12.766 7.824 1 98.81 111 VAL A C 1
ATOM 871 O O . VAL A 1 111 ? -0.667 12.844 6.781 1 98.81 111 VAL A O 1
ATOM 874 N N . GLY A 1 112 ? -0.509 12.391 9.008 1 98.5 112 GLY A N 1
ATOM 875 C CA . GLY A 1 112 ? -1.955 12.289 9.125 1 98.5 112 GLY A CA 1
ATOM 876 C C . GLY A 1 112 ? -2.432 10.883 9.43 1 98.5 112 GLY A C 1
ATOM 877 O O . GLY A 1 112 ? -1.82 10.172 10.227 1 98.5 112 GLY A O 1
ATOM 878 N N . ALA A 1 113 ? -3.646 10.547 8.875 1 97.88 113 ALA A N 1
ATOM 879 C CA . ALA A 1 113 ? -4.355 9.32 9.234 1 97.88 113 ALA A CA 1
ATOM 880 C C . ALA A 1 113 ? -4.781 8.555 7.984 1 97.88 113 ALA A C 1
ATOM 882 O O . ALA A 1 113 ? -4.98 9.141 6.922 1 97.88 113 ALA A O 1
ATOM 883 N N . VAL A 1 114 ? -5.051 7.211 8.172 1 98.06 114 VAL A N 1
ATOM 884 C CA . VAL A 1 114 ? -4.531 6.316 9.195 1 98.06 114 VAL A CA 1
ATOM 885 C C . VAL A 1 114 ? -3.293 5.59 8.672 1 98.06 114 VAL A C 1
ATOM 887 O O . VAL A 1 114 ? -3.262 5.16 7.516 1 98.06 114 VAL A O 1
ATOM 890 N N . ALA A 1 115 ? -2.268 5.434 9.469 1 98.5 115 ALA A N 1
ATOM 891 C CA . ALA A 1 115 ? -0.907 5.047 9.109 1 98.5 115 ALA A CA 1
ATOM 892 C C . ALA A 1 115 ? -0.911 3.824 8.188 1 98.5 115 ALA A C 1
ATOM 894 O O . ALA A 1 115 ? -0.349 3.861 7.094 1 98.5 115 ALA A O 1
ATOM 895 N N . ALA A 1 116 ? -1.655 2.758 8.555 1 98.75 116 ALA A N 1
ATOM 896 C CA . ALA A 1 116 ? -1.569 1.479 7.855 1 98.75 116 ALA A CA 1
ATOM 897 C C . ALA A 1 116 ? -2.533 1.435 6.672 1 98.75 116 ALA A C 1
ATOM 899 O O . ALA A 1 116 ? -2.518 0.484 5.887 1 98.75 116 ALA A O 1
ATOM 900 N N . PHE A 1 117 ? -3.41 2.477 6.473 1 98.69 117 PHE A N 1
ATOM 901 C CA . PHE A 1 117 ? -4.453 2.469 5.457 1 98.69 117 PHE A CA 1
ATOM 902 C C . PHE A 1 117 ? -4.207 3.561 4.418 1 98.69 117 PHE A C 1
ATOM 904 O O . PHE A 1 117 ? -3.264 3.475 3.631 1 98.69 117 PHE A O 1
ATOM 911 N N . CYS A 1 118 ? -4.859 4.676 4.535 1 98.81 118 CYS A N 1
ATOM 912 C CA . CYS A 1 118 ? -4.801 5.684 3.484 1 98.81 118 CYS A CA 1
ATOM 913 C C . CYS A 1 118 ? -3.408 6.293 3.387 1 98.81 118 CYS A C 1
ATOM 915 O O . CYS A 1 118 ? -2.949 6.629 2.293 1 98.81 118 CYS A O 1
ATOM 917 N N . VAL A 1 119 ? -2.701 6.512 4.52 1 98.88 119 VAL A N 1
ATOM 918 C CA . VAL A 1 119 ? -1.338 7.031 4.473 1 98.88 119 VAL A CA 1
ATOM 919 C C . VAL A 1 119 ? -0.435 6.047 3.732 1 98.88 119 VAL A C 1
ATOM 921 O O . VAL A 1 119 ? 0.292 6.434 2.812 1 98.88 119 VAL A O 1
ATOM 924 N N . ASN A 1 120 ? -0.502 4.801 4.137 1 98.94 120 ASN A N 1
ATOM 925 C CA . ASN A 1 120 ? 0.308 3.758 3.521 1 98.94 120 ASN A CA 1
ATOM 926 C C . ASN A 1 120 ? 0.036 3.648 2.023 1 98.94 120 ASN A C 1
ATOM 928 O O . ASN A 1 120 ? 0.969 3.613 1.22 1 98.94 120 ASN A O 1
ATOM 932 N N . SER A 1 121 ? -1.251 3.617 1.626 1 98.94 121 SER A N 1
ATOM 933 C CA . SER A 1 121 ? -1.615 3.541 0.215 1 98.94 121 SER A CA 1
ATOM 934 C C . SER A 1 121 ? -1.097 4.75 -0.555 1 98.94 121 SER A C 1
ATOM 936 O O . SER A 1 121 ? -0.615 4.617 -1.682 1 98.94 121 SER A O 1
ATOM 938 N N . THR A 1 122 ? -1.192 5.93 0.054 1 98.94 122 THR A N 1
ATOM 939 C CA . THR A 1 122 ? -0.744 7.164 -0.582 1 98.94 122 THR A CA 1
ATOM 940 C C . THR A 1 122 ? 0.773 7.16 -0.751 1 98.94 122 THR A C 1
ATOM 942 O O . THR A 1 122 ? 1.286 7.555 -1.802 1 98.94 122 THR A O 1
ATOM 945 N N . VAL A 1 123 ? 1.532 6.68 0.259 1 98.94 123 VAL A N 1
ATOM 946 C CA . VAL A 1 123 ? 2.99 6.613 0.213 1 98.94 123 VAL A CA 1
ATOM 947 C C . VAL A 1 123 ? 3.43 5.676 -0.911 1 98.94 123 VAL A C 1
ATOM 949 O O . VAL A 1 123 ? 4.273 6.039 -1.733 1 98.94 123 VAL A O 1
ATOM 952 N N . ARG A 1 124 ? 2.828 4.543 -0.982 1 98.88 124 ARG A N 1
ATOM 953 C CA . ARG A 1 124 ? 3.213 3.545 -1.974 1 98.88 124 ARG A CA 1
ATOM 954 C C . ARG A 1 124 ? 2.914 4.031 -3.387 1 98.88 124 ARG A C 1
ATOM 956 O O . ARG A 1 124 ? 3.756 3.912 -4.281 1 98.88 124 ARG A O 1
ATOM 963 N N . ALA A 1 125 ? 1.707 4.586 -3.574 1 98.88 125 ALA A N 1
ATOM 964 C CA . ALA A 1 125 ? 1.334 5.105 -4.887 1 98.88 125 ALA A CA 1
ATOM 965 C C . ALA A 1 125 ? 2.246 6.258 -5.297 1 98.88 125 ALA A C 1
ATOM 967 O O . ALA A 1 125 ? 2.666 6.344 -6.453 1 98.88 125 ALA A O 1
ATOM 968 N N . GLY A 1 126 ? 2.535 7.121 -4.34 1 98.94 126 GLY A N 1
ATOM 969 C CA . GLY A 1 126 ? 3.432 8.227 -4.629 1 98.94 126 GLY A CA 1
ATOM 970 C C . GLY A 1 126 ? 4.82 7.781 -5.047 1 98.94 126 GLY A C 1
ATOM 971 O O . GLY A 1 126 ? 5.398 8.328 -5.988 1 98.94 126 GLY A O 1
ATOM 972 N N . LYS A 1 127 ? 5.336 6.828 -4.332 1 98.88 127 LYS A N 1
ATOM 973 C CA . LYS A 1 127 ? 6.645 6.277 -4.688 1 98.88 127 LYS A CA 1
ATOM 974 C C . LYS A 1 127 ? 6.629 5.688 -6.094 1 98.88 127 LYS A C 1
ATOM 976 O O . LYS A 1 127 ? 7.543 5.93 -6.883 1 98.88 127 LYS A O 1
ATOM 981 N N . ASP A 1 128 ? 5.594 4.926 -6.441 1 98.62 128 ASP A N 1
ATOM 982 C CA . ASP A 1 128 ? 5.457 4.32 -7.762 1 98.62 128 ASP A CA 1
ATOM 983 C C . ASP A 1 128 ? 5.352 5.387 -8.852 1 98.62 128 ASP A C 1
ATOM 985 O O . ASP A 1 128 ? 5.75 5.152 -9.992 1 98.62 128 ASP A O 1
ATOM 989 N N . LEU A 1 129 ? 4.844 6.551 -8.469 1 98.62 129 LEU A N 1
ATOM 990 C CA . LEU A 1 129 ? 4.699 7.652 -9.414 1 98.62 129 LEU A CA 1
ATOM 991 C C . LEU A 1 129 ? 6.004 8.43 -9.547 1 98.62 129 LEU A C 1
ATOM 993 O O . LEU A 1 129 ? 6.105 9.352 -10.359 1 98.62 129 LEU A O 1
ATOM 997 N N . GLY A 1 130 ? 6.984 8.125 -8.711 1 98.31 130 GLY A N 1
ATOM 998 C CA . GLY A 1 130 ? 8.305 8.711 -8.859 1 98.31 130 GLY A CA 1
ATOM 999 C C . GLY A 1 130 ? 8.578 9.82 -7.863 1 98.31 130 GLY A C 1
ATOM 1000 O O . GLY A 1 130 ? 9.609 10.5 -7.949 1 98.31 130 GLY A O 1
ATOM 1001 N N . PHE A 1 131 ? 7.734 10.117 -6.902 1 98.69 131 PHE A N 1
ATOM 1002 C CA . PHE A 1 131 ? 7.977 11.133 -5.879 1 98.69 131 PHE A CA 1
ATOM 1003 C C . PHE A 1 131 ? 8.914 10.602 -4.809 1 98.69 131 PHE A C 1
ATOM 1005 O O . PHE A 1 131 ? 8.922 9.398 -4.516 1 98.69 131 PHE A O 1
ATOM 1012 N N . GLU A 1 132 ? 9.719 11.445 -4.297 1 98.38 132 GLU A N 1
ATOM 1013 C CA . GLU A 1 132 ? 10.469 11.141 -3.078 1 98.38 132 GLU A CA 1
ATOM 1014 C C . GLU A 1 132 ? 9.625 11.414 -1.833 1 98.38 132 GLU A C 1
ATOM 1016 O O . GLU A 1 132 ? 9.156 12.531 -1.627 1 98.38 132 GLU A O 1
ATOM 1021 N N . ILE A 1 133 ? 9.484 10.453 -0.98 1 98.69 133 ILE A N 1
ATOM 1022 C CA . ILE A 1 133 ? 8.5 10.555 0.09 1 98.69 133 ILE A CA 1
ATOM 1023 C C . ILE A 1 133 ? 9.203 10.516 1.445 1 98.69 133 ILE A C 1
ATOM 1025 O O . ILE A 1 133 ? 10.094 9.695 1.66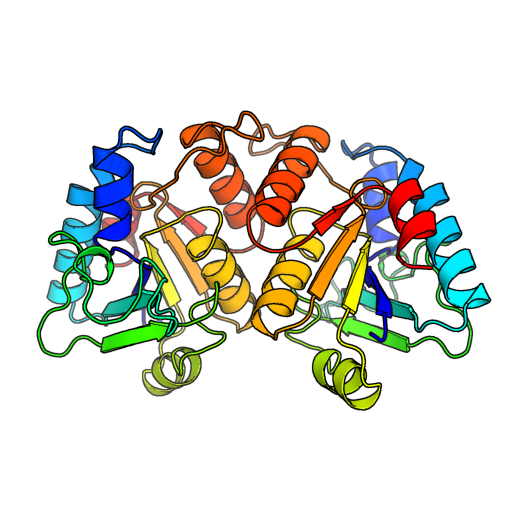8 1 98.69 133 ILE A O 1
ATOM 1029 N N . VAL A 1 134 ? 8.867 11.391 2.264 1 98.81 134 VAL A N 1
ATOM 1030 C CA . VAL A 1 134 ? 9.211 11.406 3.682 1 98.81 134 VAL A CA 1
ATOM 1031 C C . VAL A 1 134 ? 7.957 11.195 4.523 1 98.81 134 VAL A C 1
ATOM 1033 O O . VAL A 1 134 ? 6.945 11.867 4.324 1 98.81 134 VAL A O 1
ATOM 1036 N N . VAL A 1 135 ? 8.008 10.234 5.402 1 98.88 135 VAL A N 1
ATOM 1037 C CA . VAL A 1 135 ? 6.91 9.969 6.328 1 98.88 135 VAL A CA 1
ATOM 1038 C C . VAL A 1 135 ? 7.309 10.391 7.738 1 98.88 135 VAL A C 1
ATOM 1040 O O . VAL A 1 135 ? 8.367 10 8.234 1 98.88 135 VAL A O 1
ATOM 1043 N N . VAL A 1 136 ? 6.488 11.195 8.344 1 98.75 136 VAL A N 1
ATOM 1044 C CA . VAL A 1 136 ? 6.773 11.672 9.688 1 98.75 136 VAL A CA 1
ATOM 1045 C C . VAL A 1 136 ? 6.078 10.781 10.711 1 98.75 136 VAL A C 1
ATOM 1047 O O . VAL A 1 136 ? 4.91 11 11.047 1 98.75 136 VAL A O 1
ATOM 1050 N N . LYS A 1 137 ? 6.789 9.875 11.281 1 98.12 137 LYS A N 1
ATOM 1051 C CA . LYS A 1 137 ? 6.219 8.742 12.008 1 98.12 137 LYS A CA 1
ATOM 1052 C C . LYS A 1 137 ? 5.48 9.211 13.258 1 98.12 137 LYS A C 1
ATOM 1054 O O . LYS A 1 137 ? 4.516 8.578 13.688 1 98.12 137 LYS A O 1
ATOM 1059 N N . ASP A 1 138 ? 5.965 10.336 13.898 1 98.25 138 ASP A N 1
ATOM 1060 C CA . ASP A 1 138 ? 5.316 10.797 15.125 1 98.25 138 ASP A CA 1
ATOM 1061 C C . ASP A 1 138 ? 4.234 11.828 14.812 1 98.25 138 ASP A C 1
ATOM 1063 O O . ASP A 1 138 ? 3.764 12.531 15.719 1 98.25 138 ASP A O 1
ATOM 1067 N N . ALA A 1 139 ? 3.855 11.961 13.539 1 98.38 139 ALA A N 1
ATOM 1068 C CA . ALA A 1 139 ? 2.719 12.758 13.086 1 98.38 139 ALA A CA 1
ATOM 1069 C C . ALA A 1 139 ? 1.723 11.906 12.312 1 98.38 139 ALA A C 1
ATOM 1071 O O . ALA A 1 139 ? 1.047 12.398 11.406 1 98.38 139 ALA A O 1
ATOM 1072 N N . LEU A 1 140 ? 1.715 10.617 12.602 1 98.5 140 LEU A N 1
ATOM 1073 C CA . LEU A 1 140 ? 0.743 9.672 12.07 1 98.5 140 LEU A CA 1
ATOM 1074 C C . LEU A 1 140 ? -0.215 9.203 13.156 1 98.5 140 LEU A C 1
ATOM 1076 O O . LEU A 1 140 ? 0.189 9.016 14.305 1 98.5 140 LEU A O 1
ATOM 1080 N N . LEU A 1 141 ? -1.423 9.047 12.734 1 98.31 141 LEU A N 1
ATOM 1081 C CA . LEU A 1 141 ? -2.418 8.422 13.602 1 98.31 141 LEU A CA 1
ATOM 1082 C C . LEU A 1 141 ? -2.627 6.965 13.219 1 98.31 141 LEU A C 1
ATOM 1084 O O . LEU A 1 141 ? -2.754 6.637 12.039 1 98.31 141 LEU A O 1
ATOM 1088 N N . SER A 1 142 ? -2.543 6.09 14.195 1 98.31 142 SER A N 1
ATOM 1089 C CA . SER A 1 142 ? -2.824 4.664 14.039 1 98.31 142 SER A CA 1
ATOM 1090 C C . SER A 1 142 ? -3.896 4.207 15.023 1 98.31 142 SER A C 1
ATOM 1092 O O . SER A 1 142 ? -3.928 4.652 16.172 1 98.31 142 SER A O 1
ATOM 1094 N N . PHE A 1 143 ? -4.758 3.371 14.578 1 98.12 143 PHE A N 1
ATOM 1095 C CA . PHE A 1 143 ? -5.773 2.73 15.406 1 98.12 143 PHE A CA 1
ATOM 1096 C C . PHE A 1 143 ? -5.547 1.225 15.469 1 98.12 143 PHE A C 1
ATOM 1098 O O . PHE A 1 143 ? -4.945 0.643 14.562 1 98.12 143 PHE A O 1
ATOM 1105 N N . ASP A 1 144 ? -6.016 0.613 16.531 1 98.06 144 ASP A N 1
ATOM 1106 C CA . ASP A 1 144 ? -5.914 -0.834 16.688 1 98.06 144 ASP A CA 1
ATOM 1107 C C . ASP A 1 144 ? -6.848 -1.563 15.727 1 98.06 144 ASP A C 1
ATOM 1109 O O . ASP A 1 144 ? -7.676 -0.936 15.062 1 98.06 144 ASP A O 1
ATOM 1113 N N . LEU A 1 145 ? -6.578 -2.838 15.516 1 98.12 145 LEU A N 1
ATOM 1114 C CA . LEU A 1 145 ? -7.461 -3.816 14.883 1 98.12 145 LEU A CA 1
ATOM 1115 C C . LEU A 1 145 ? -7.746 -4.977 15.836 1 98.12 145 LEU A C 1
ATOM 1117 O O . LEU A 1 145 ? -7.117 -6.035 15.734 1 98.12 145 LEU A O 1
ATOM 1121 N N . PRO A 1 146 ? -8.766 -4.777 16.656 1 97.44 146 PRO A N 1
ATOM 1122 C CA . PRO A 1 146 ? -9.008 -5.773 17.703 1 97.44 146 PRO A CA 1
ATOM 1123 C C . PRO A 1 146 ? -9.336 -7.152 17.141 1 97.44 146 PRO A C 1
ATOM 1125 O O . PRO A 1 146 ? -8.969 -8.172 17.734 1 97.44 146 PRO A O 1
ATOM 1128 N N . THR A 1 147 ? -10.039 -7.211 15.992 1 97.19 147 THR A N 1
ATOM 1129 C CA . THR A 1 147 ? -10.391 -8.477 15.359 1 97.19 147 THR A CA 1
ATOM 1130 C C . THR A 1 147 ? -9.148 -9.32 15.102 1 97.19 147 THR A C 1
ATOM 1132 O O . THR A 1 147 ? -9.211 -10.547 15.109 1 97.19 147 THR A O 1
ATOM 1135 N N . TYR A 1 148 ? -7.996 -8.672 14.969 1 97.06 148 TYR A N 1
ATOM 1136 C CA . TYR A 1 148 ? -6.758 -9.367 14.641 1 97.06 148 TYR A CA 1
ATOM 1137 C C . TYR A 1 148 ? -5.758 -9.281 15.781 1 97.06 148 TYR A C 1
ATOM 1139 O O . TYR A 1 148 ? -4.582 -9.617 15.617 1 97.06 148 TYR A O 1
ATOM 1147 N N . ASN A 1 149 ? -6.203 -8.773 16.875 1 97.56 149 ASN A N 1
ATOM 1148 C CA . ASN A 1 149 ? -5.387 -8.641 18.078 1 97.56 149 ASN A CA 1
ATOM 1149 C C . ASN A 1 149 ? -4.137 -7.805 17.812 1 97.56 149 ASN A C 1
ATOM 1151 O O . ASN A 1 149 ? -3.031 -8.203 18.188 1 97.56 149 ASN A O 1
ATOM 1155 N N . LEU A 1 150 ? -4.281 -6.695 17.094 1 97.94 150 LEU A N 1
ATOM 1156 C CA . LEU A 1 150 ? -3.189 -5.773 16.812 1 97.94 150 LEU A CA 1
ATOM 1157 C C . LEU A 1 150 ? -3.426 -4.422 17.469 1 97.94 150 LEU A C 1
ATOM 1159 O O . LEU A 1 150 ? -4.48 -3.811 17.281 1 97.94 150 LEU A O 1
ATOM 1163 N N . SER A 1 151 ? -2.455 -3.943 18.297 1 98.06 151 SER A N 1
ATOM 1164 C CA . SER A 1 151 ? -2.539 -2.625 18.922 1 98.06 151 SER A CA 1
ATOM 1165 C C . SER A 1 151 ? -2.178 -1.523 17.922 1 98.06 151 SER A C 1
ATOM 1167 O O . SER A 1 151 ? -1.529 -1.783 16.906 1 98.06 151 SER A O 1
ATOM 1169 N N . ALA A 1 152 ? -2.578 -0.342 18.234 1 98.38 152 ALA A N 1
ATOM 1170 C CA . ALA A 1 152 ? -2.275 0.819 17.406 1 98.38 152 ALA A CA 1
ATOM 1171 C C . ALA A 1 152 ? -0.77 1.004 17.25 1 98.38 152 ALA A C 1
ATOM 1173 O O . ALA A 1 152 ? -0.285 1.3 16.156 1 98.38 152 ALA A O 1
ATOM 1174 N N . GLN A 1 153 ? -0.01 0.813 18.344 1 97.69 153 GLN A N 1
ATOM 1175 C CA . GLN A 1 153 ? 1.433 1.029 18.312 1 97.69 153 GLN A CA 1
ATOM 1176 C C . GLN A 1 153 ? 2.129 -0.035 17.469 1 97.69 153 GLN A C 1
ATOM 1178 O O . GLN A 1 153 ? 3.057 0.271 16.719 1 97.69 153 GLN A O 1
ATOM 1183 N N . GLN A 1 154 ? 1.694 -1.297 17.594 1 97.5 154 GLN A N 1
ATOM 1184 C CA . GLN A 1 154 ? 2.252 -2.369 16.766 1 97.5 154 GLN A CA 1
ATOM 1185 C C . GLN A 1 154 ? 2.049 -2.09 15.281 1 97.5 154 GLN A C 1
ATOM 1187 O O . GLN A 1 154 ? 2.965 -2.273 14.484 1 97.5 154 GLN A O 1
ATOM 1192 N N . ILE A 1 155 ? 0.842 -1.634 14.922 1 98.56 155 ILE A N 1
ATOM 1193 C CA . ILE A 1 155 ? 0.496 -1.337 13.539 1 98.56 155 ILE A CA 1
ATOM 1194 C C . ILE A 1 155 ? 1.353 -0.181 13.023 1 98.56 155 ILE A C 1
ATOM 1196 O O . ILE A 1 155 ? 1.915 -0.252 11.93 1 98.56 155 ILE A O 1
ATOM 1200 N N . LEU A 1 156 ? 1.509 0.836 13.867 1 98.38 156 LEU A N 1
ATOM 1201 C CA . LEU A 1 156 ? 2.316 1.988 13.477 1 98.38 156 LEU A CA 1
ATOM 1202 C C . LEU A 1 156 ? 3.77 1.583 13.25 1 98.38 156 LEU A C 1
ATOM 1204 O O . LEU A 1 156 ? 4.363 1.938 12.234 1 98.38 156 LEU A O 1
ATOM 1208 N N . ASP A 1 157 ? 4.32 0.811 14.188 1 98.06 157 ASP A N 1
ATOM 1209 C CA . ASP A 1 157 ? 5.73 0.434 14.133 1 98.06 157 ASP A CA 1
ATOM 1210 C C . ASP A 1 157 ? 6.023 -0.423 12.906 1 98.06 157 ASP A C 1
ATOM 1212 O O . ASP A 1 157 ? 6.996 -0.176 12.188 1 98.06 157 ASP A O 1
ATOM 1216 N N . MET A 1 158 ? 5.223 -1.356 12.633 1 98.5 158 MET A N 1
ATOM 1217 C CA . MET A 1 158 ? 5.48 -2.242 11.508 1 98.5 158 MET A CA 1
ATOM 1218 C C . MET A 1 158 ? 5.238 -1.523 10.18 1 98.5 158 MET A C 1
ATOM 1220 O O . MET A 1 158 ? 6.008 -1.686 9.234 1 98.5 158 MET A O 1
ATOM 1224 N N . THR A 1 159 ? 4.129 -0.732 10.141 1 98.75 159 THR A N 1
ATOM 1225 C CA . THR A 1 159 ? 3.836 0.023 8.93 1 98.75 159 THR A CA 1
ATOM 1226 C C . THR A 1 159 ? 5 0.941 8.57 1 98.75 159 THR A C 1
ATOM 1228 O O . THR A 1 159 ? 5.477 0.933 7.434 1 98.75 159 THR A O 1
ATOM 1231 N N . THR A 1 160 ? 5.535 1.667 9.547 1 98.75 160 THR A N 1
ATOM 1232 C CA . THR A 1 160 ? 6.605 2.619 9.266 1 98.75 160 THR A CA 1
ATOM 1233 C C . THR A 1 160 ? 7.914 1.89 8.969 1 98.75 160 THR A C 1
ATOM 1235 O O . THR A 1 160 ? 8.727 2.359 8.172 1 98.75 160 THR A O 1
ATOM 1238 N N . ALA A 1 161 ? 8.156 0.703 9.562 1 98.81 161 ALA A N 1
ATOM 1239 C CA . ALA A 1 161 ? 9.336 -0.098 9.266 1 98.81 161 ALA A CA 1
ATOM 1240 C C . ALA A 1 161 ? 9.336 -0.572 7.816 1 98.81 161 ALA A C 1
ATOM 1242 O O . ALA A 1 161 ? 10.352 -0.467 7.121 1 98.81 161 ALA A O 1
ATOM 1243 N N . ILE A 1 162 ? 8.18 -1.045 7.371 1 98.81 162 ILE A N 1
ATOM 1244 C CA . ILE A 1 162 ? 8.07 -1.555 6.008 1 98.81 1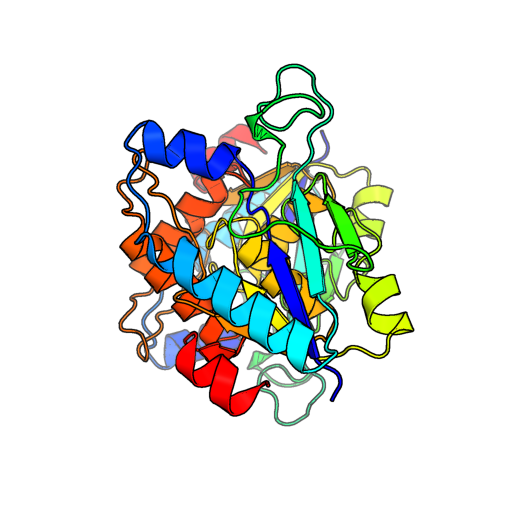62 ILE A CA 1
ATOM 1245 C C . ILE A 1 162 ? 8.219 -0.406 5.016 1 98.81 162 ILE A C 1
ATOM 1247 O O . ILE A 1 162 ? 8.914 -0.536 4.008 1 98.81 162 ILE A O 1
ATOM 1251 N N . LEU A 1 163 ? 7.59 0.73 5.316 1 98.88 163 LEU A N 1
ATOM 1252 C CA . LEU A 1 163 ? 7.723 1.896 4.449 1 98.88 163 LEU A CA 1
ATOM 1253 C C . LEU A 1 163 ? 9.172 2.357 4.383 1 98.88 163 LEU A C 1
ATOM 1255 O O . LEU A 1 163 ? 9.664 2.725 3.312 1 98.88 163 LEU A O 1
ATOM 1259 N N . ALA A 1 164 ? 9.906 2.332 5.484 1 98.81 164 ALA A N 1
ATOM 1260 C CA . ALA A 1 164 ? 11.312 2.742 5.531 1 98.81 164 ALA A CA 1
ATOM 1261 C C . ALA A 1 164 ? 12.188 1.798 4.711 1 98.81 164 ALA A C 1
ATOM 1263 O O . ALA A 1 164 ? 13.188 2.221 4.129 1 98.81 164 ALA A O 1
ATOM 1264 N N . ALA A 1 165 ? 11.789 0.625 4.633 1 98.38 165 ALA A N 1
ATOM 1265 C CA . ALA A 1 165 ? 12.609 -0.394 3.979 1 98.38 165 ALA A CA 1
ATOM 1266 C C . ALA A 1 165 ? 12.609 -0.209 2.465 1 98.38 165 ALA A C 1
ATOM 1268 O O . ALA A 1 165 ? 13.578 -0.555 1.789 1 98.38 165 ALA A O 1
ATOM 1269 N N . ALA A 1 166 ? 11.492 0.462 1.921 1 97.81 166 ALA A N 1
ATOM 1270 C CA . ALA A 1 166 ? 11.477 0.377 0.463 1 97.81 166 ALA A CA 1
ATOM 1271 C C . ALA A 1 166 ? 10.75 1.572 -0.151 1 97.81 166 ALA A C 1
ATOM 1273 O O . ALA A 1 166 ? 10.875 1.828 -1.352 1 97.81 166 ALA A O 1
ATOM 1274 N N . PHE A 1 167 ? 10.062 2.424 0.663 1 98.62 167 PHE A N 1
ATOM 1275 C CA . PHE A 1 167 ? 9.125 3.32 0.003 1 98.62 167 PHE A CA 1
ATOM 1276 C C . PHE A 1 167 ? 9.406 4.77 0.373 1 98.62 167 PHE A C 1
ATOM 1278 O O . PHE A 1 167 ? 9.078 5.688 -0.385 1 98.62 167 PHE A O 1
ATOM 1285 N N . ALA A 1 168 ? 9.984 4.949 1.586 1 98.81 168 ALA A N 1
ATOM 1286 C CA . ALA A 1 168 ? 10.062 6.316 2.094 1 98.81 168 ALA A CA 1
ATOM 1287 C C . ALA A 1 168 ? 11.203 6.457 3.102 1 98.81 168 ALA A C 1
ATOM 1289 O O . ALA A 1 168 ? 11.664 5.465 3.668 1 98.81 168 ALA A O 1
ATOM 1290 N N . THR A 1 169 ? 11.695 7.66 3.211 1 98.69 169 THR A N 1
ATOM 1291 C CA . THR A 1 169 ? 12.453 8.008 4.41 1 98.69 169 THR A CA 1
ATOM 1292 C C . THR A 1 169 ? 11.516 8.281 5.578 1 98.69 169 THR A C 1
ATOM 1294 O O . THR A 1 169 ? 10.578 9.078 5.457 1 98.69 169 THR A O 1
ATOM 1297 N N . VAL A 1 170 ? 11.703 7.57 6.695 1 98.81 170 VAL A N 1
ATOM 1298 C CA . VAL A 1 170 ? 10.844 7.738 7.863 1 98.81 170 VAL A CA 1
ATOM 1299 C C . VAL A 1 170 ? 11.594 8.5 8.953 1 98.81 170 VAL A C 1
ATOM 1301 O O . VAL A 1 170 ? 12.664 8.07 9.391 1 98.81 170 VAL A O 1
ATOM 1304 N N . VAL A 1 171 ? 11.062 9.602 9.32 1 98.56 171 VAL A N 1
ATOM 1305 C CA . VAL A 1 171 ? 11.719 10.469 10.289 1 98.56 171 VAL A CA 1
ATOM 1306 C C . VAL A 1 171 ? 10.695 10.977 11.305 1 98.56 171 VAL A C 1
ATOM 1308 O O . VAL A 1 171 ? 9.523 10.602 11.25 1 98.56 171 VAL A O 1
ATOM 1311 N N . ASP A 1 172 ? 11.188 11.719 12.305 1 98.19 172 ASP A N 1
ATOM 1312 C CA . ASP A 1 172 ? 10.273 12.344 13.258 1 98.19 172 ASP A CA 1
ATOM 1313 C C . ASP A 1 172 ? 10.094 13.828 12.961 1 98.19 172 ASP A C 1
ATOM 1315 O O . ASP A 1 172 ? 10.711 14.359 12.031 1 98.19 172 ASP A O 1
ATOM 1319 N N . THR A 1 173 ? 9.18 14.461 13.641 1 98.31 173 THR A N 1
ATOM 1320 C CA . THR A 1 173 ? 8.844 15.867 13.438 1 98.31 173 THR A CA 1
ATOM 1321 C C . THR A 1 173 ? 10.086 16.734 13.586 1 98.31 173 THR A C 1
ATOM 1323 O O . THR A 1 173 ? 10.336 17.625 12.758 1 98.31 173 THR A O 1
ATOM 1326 N N . LYS A 1 174 ? 10.875 16.5 14.609 1 97.81 174 LYS A N 1
ATOM 1327 C CA . LYS A 1 174 ? 12.07 17.297 14.852 1 97.81 174 LYS A CA 1
ATOM 1328 C C . LY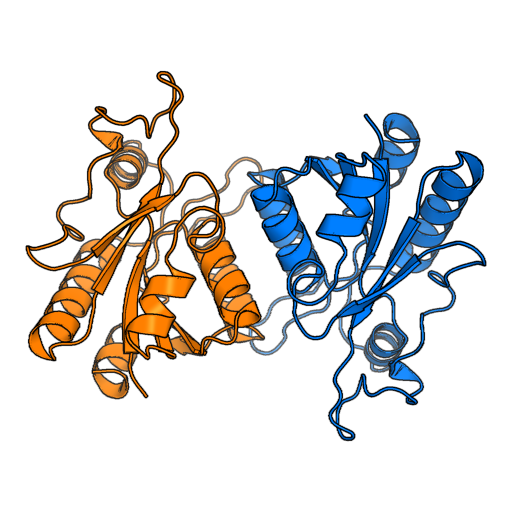S A 1 174 ? 13.023 17.234 13.656 1 97.81 174 LYS A C 1
ATOM 1330 O O . LYS A 1 174 ? 13.508 18.266 13.195 1 97.81 174 LYS A O 1
ATOM 1335 N N . SER A 1 175 ? 13.297 16.031 13.156 1 97.94 175 SER A N 1
ATOM 1336 C CA . SER A 1 175 ? 14.18 15.844 12.008 1 97.94 175 SER A CA 1
ATOM 1337 C C . SER A 1 175 ? 13.602 16.5 10.758 1 97.94 175 SER A C 1
ATOM 1339 O O . SER A 1 175 ? 14.344 17.016 9.922 1 97.94 175 SER A O 1
ATOM 1341 N N . THR A 1 176 ? 12.289 16.422 10.617 1 97.56 176 THR A N 1
ATOM 1342 C CA . THR A 1 176 ? 11.625 17.031 9.469 1 97.56 176 THR A CA 1
ATOM 1343 C C . THR A 1 176 ? 11.82 18.547 9.477 1 97.56 176 THR A C 1
ATOM 1345 O O . THR A 1 176 ? 12.188 19.141 8.453 1 97.56 176 THR A O 1
ATOM 1348 N N . LEU A 1 177 ? 11.641 19.141 10.625 1 97.12 177 LEU A N 1
ATOM 1349 C CA . LEU A 1 177 ? 11.773 20.594 10.75 1 97.12 177 LEU A CA 1
ATOM 1350 C C . LEU A 1 177 ? 13.211 21.031 10.508 1 97.12 177 LEU A C 1
ATOM 1352 O O . LEU A 1 177 ? 13.453 22.109 9.945 1 97.12 177 LEU A O 1
ATOM 1356 N N . ALA A 1 178 ? 14.148 20.156 10.781 1 95.31 178 ALA A N 1
ATOM 1357 C CA . ALA A 1 178 ? 15.57 20.469 10.641 1 95.31 178 ALA A CA 1
ATOM 1358 C C . ALA A 1 178 ? 16.031 20.281 9.195 1 95.31 178 ALA A C 1
ATOM 1360 O O . ALA A 1 178 ? 16.891 21.016 8.711 1 95.31 178 ALA A O 1
ATOM 1361 N N . SER A 1 179 ? 15.375 19.344 8.477 1 93.56 179 SER A N 1
ATOM 1362 C CA . SER A 1 179 ? 15.984 18.906 7.227 1 93.56 179 SER A CA 1
ATOM 1363 C C . SER A 1 179 ? 15.125 19.297 6.031 1 93.56 179 SER A C 1
ATOM 1365 O O . SER A 1 179 ? 15.609 19.328 4.898 1 93.56 179 SER A O 1
ATOM 1367 N N . TYR A 1 180 ? 13.883 19.578 6.246 1 90.62 180 TYR A N 1
ATOM 1368 C CA . TYR A 1 180 ? 13.016 19.734 5.094 1 90.62 180 TYR A CA 1
ATOM 1369 C C . TYR A 1 180 ? 12.367 21.125 5.098 1 90.62 180 TYR A C 1
ATOM 1371 O O . TYR A 1 180 ? 11.539 21.422 4.238 1 90.62 180 TYR A O 1
ATOM 1379 N N . ILE A 1 181 ? 12.672 21.875 6.121 1 91.44 181 ILE A N 1
ATOM 1380 C CA . ILE A 1 181 ? 12.188 23.25 6.18 1 91.44 181 ILE A CA 1
ATOM 1381 C C . ILE A 1 181 ? 13.328 24.219 5.848 1 91.44 181 ILE A C 1
ATOM 1383 O O . ILE A 1 181 ? 14.484 23.938 6.156 1 91.44 181 ILE A O 1
ATOM 1387 N N . MET B 1 1 ? -18.969 -13.258 -12.266 1 75.62 1 MET B N 1
ATOM 1388 C CA . MET B 1 1 ? -17.812 -12.367 -12.297 1 75.62 1 MET B CA 1
ATOM 1389 C C . MET B 1 1 ? -16.578 -13.094 -12.844 1 75.62 1 MET B C 1
ATOM 1391 O O . MET B 1 1 ? -16.406 -14.289 -12.609 1 75.62 1 MET B O 1
ATOM 1395 N N . LYS B 1 2 ? -15.867 -12.438 -13.766 1 95 2 LYS B N 1
ATOM 1396 C CA . LYS B 1 2 ? -14.688 -13.086 -14.328 1 95 2 LYS B CA 1
ATOM 1397 C C . LYS B 1 2 ? -13.469 -12.875 -13.43 1 95 2 LYS B C 1
ATOM 1399 O O . LYS B 1 2 ? -13.188 -11.742 -13.016 1 95 2 LYS B O 1
ATOM 1404 N N . THR B 1 3 ? -12.82 -14.008 -13.055 1 97.69 3 THR B N 1
ATOM 1405 C CA . THR B 1 3 ? -11.742 -14.031 -12.078 1 97.69 3 THR B CA 1
ATOM 1406 C C . THR B 1 3 ? -10.422 -14.438 -12.734 1 97.69 3 THR B C 1
ATOM 1408 O O . THR B 1 3 ? -10.391 -15.352 -13.555 1 97.69 3 THR B O 1
ATOM 1411 N N . ALA B 1 4 ? -9.375 -13.773 -12.375 1 98.62 4 ALA B N 1
ATOM 1412 C CA . ALA B 1 4 ? -8.031 -14.141 -12.828 1 98.62 4 ALA B CA 1
ATOM 1413 C C . ALA B 1 4 ? -7.105 -14.383 -11.641 1 98.62 4 ALA B C 1
ATOM 1415 O O . ALA B 1 4 ? -7.328 -13.859 -10.547 1 98.62 4 ALA B O 1
ATOM 1416 N N . LEU B 1 5 ? -6.152 -15.188 -11.883 1 98.88 5 LEU B N 1
ATOM 1417 C CA . LEU B 1 5 ? -5.055 -15.375 -10.945 1 98.88 5 LEU B CA 1
ATOM 1418 C C . LEU B 1 5 ? -3.875 -14.477 -11.297 1 98.88 5 LEU B C 1
ATOM 1420 O O . LEU B 1 5 ? -3.463 -14.414 -12.453 1 98.88 5 LEU B O 1
ATOM 1424 N N . LEU B 1 6 ? -3.406 -13.758 -10.375 1 98.94 6 LEU B N 1
ATOM 1425 C CA . LEU B 1 6 ? -2.223 -12.922 -10.523 1 98.94 6 LEU B CA 1
ATOM 1426 C C . LEU B 1 6 ? -1.075 -13.438 -9.664 1 98.94 6 LEU B C 1
ATOM 1428 O O . LEU B 1 6 ? -1.177 -13.461 -8.438 1 98.94 6 LEU B O 1
ATOM 1432 N N . VAL B 1 7 ? -0.01 -13.883 -10.266 1 98.94 7 VAL B N 1
ATOM 1433 C CA . VAL B 1 7 ? 1.182 -14.383 -9.586 1 98.94 7 VAL B CA 1
ATOM 1434 C C . VAL B 1 7 ? 2.268 -13.312 -9.594 1 98.94 7 VAL B C 1
ATOM 1436 O O . VAL B 1 7 ? 2.879 -13.047 -10.625 1 98.94 7 VAL B O 1
ATOM 1439 N N . VAL B 1 8 ? 2.625 -12.82 -8.43 1 98.88 8 VAL B N 1
ATOM 1440 C CA . VAL B 1 8 ? 3.477 -11.633 -8.336 1 98.88 8 VAL B CA 1
ATOM 1441 C C . VAL B 1 8 ? 4.902 -12.055 -7.977 1 98.88 8 VAL B C 1
ATOM 1443 O O . VAL B 1 8 ? 5.137 -12.641 -6.918 1 98.88 8 VAL B O 1
ATOM 1446 N N . ASP B 1 9 ? 5.84 -11.805 -8.781 1 98.38 9 ASP B N 1
ATOM 1447 C CA . ASP B 1 9 ? 7.277 -11.703 -8.555 1 98.38 9 ASP B CA 1
ATOM 1448 C C . ASP B 1 9 ? 7.852 -13.031 -8.055 1 98.38 9 ASP B C 1
ATOM 1450 O O . ASP B 1 9 ? 8.727 -13.047 -7.191 1 98.38 9 ASP B O 1
ATOM 1454 N N . MET B 1 10 ? 7.289 -14.117 -8.492 1 97.94 10 MET B N 1
ATOM 1455 C CA . MET B 1 10 ? 7.895 -15.406 -8.172 1 97.94 10 MET B CA 1
ATOM 1456 C C . MET B 1 10 ? 9.094 -15.688 -9.07 1 97.94 10 MET B C 1
ATOM 1458 O O . MET B 1 10 ? 9.023 -16.516 -9.969 1 97.94 10 MET B O 1
ATOM 1462 N N . GLN B 1 11 ? 10.148 -15.055 -8.719 1 97.75 11 GLN B N 1
ATOM 1463 C CA . GLN B 1 11 ? 11.391 -15.086 -9.477 1 97.75 11 GLN B CA 1
ATOM 1464 C C . GLN B 1 11 ? 12.516 -15.719 -8.664 1 97.75 11 GLN B C 1
ATOM 1466 O O . GLN B 1 11 ? 12.43 -15.812 -7.441 1 97.75 11 GLN B O 1
ATOM 1471 N N . MET B 1 12 ? 13.57 -16.078 -9.344 1 97.38 12 MET B N 1
ATOM 1472 C CA . MET B 1 12 ? 14.664 -16.828 -8.727 1 97.38 12 MET B CA 1
ATOM 1473 C C . MET B 1 12 ? 15.391 -15.984 -7.684 1 97.38 12 MET B C 1
ATOM 1475 O O . MET B 1 12 ? 16.078 -16.516 -6.82 1 97.38 12 MET B O 1
ATOM 1479 N N . LEU B 1 13 ? 15.234 -14.688 -7.715 1 96.62 13 LEU B N 1
ATOM 1480 C CA . LEU B 1 13 ? 15.75 -13.852 -6.637 1 96.62 13 LEU B CA 1
ATOM 1481 C C . LEU B 1 13 ? 15.188 -14.297 -5.289 1 96.62 13 LEU B C 1
ATOM 1483 O O . LEU B 1 13 ? 15.898 -14.281 -4.281 1 96.62 13 LEU B O 1
ATOM 1487 N N . MET B 1 14 ? 13.93 -14.664 -5.273 1 97.06 14 MET B N 1
ATOM 1488 C CA . MET B 1 14 ? 13.328 -15.172 -4.039 1 97.06 14 MET B CA 1
ATOM 1489 C C . MET B 1 14 ? 14.039 -16.438 -3.574 1 97.06 14 MET B C 1
ATOM 1491 O O . MET B 1 14 ? 14.336 -16.594 -2.389 1 97.06 14 MET B O 1
ATOM 1495 N N . GLN B 1 15 ? 14.266 -17.312 -4.531 1 95.69 15 GLN B N 1
ATOM 1496 C CA . GLN B 1 15 ? 14.953 -18.562 -4.207 1 95.69 15 GLN B CA 1
ATOM 1497 C C . GLN B 1 15 ? 16.359 -18.297 -3.693 1 95.69 15 GLN B C 1
ATOM 1499 O O . GLN B 1 15 ? 16.828 -18.953 -2.76 1 95.69 15 GLN B O 1
ATOM 1504 N N . GLU B 1 16 ? 17.047 -17.359 -4.328 1 96.12 16 GLU B N 1
ATOM 1505 C CA . GLU B 1 16 ? 18.391 -17 -3.891 1 96.12 16 GLU B CA 1
ATOM 1506 C C . GLU B 1 16 ? 18.391 -16.516 -2.443 1 96.12 16 GLU B C 1
ATOM 1508 O O . GLU B 1 16 ? 19.266 -16.875 -1.657 1 96.12 16 GLU B O 1
ATOM 1513 N N . ASN B 1 17 ? 17.422 -15.703 -2.086 1 96.12 17 ASN B N 1
ATOM 1514 C CA . ASN B 1 17 ? 17.297 -15.227 -0.711 1 96.12 17 ASN B CA 1
ATOM 1515 C C . ASN B 1 17 ? 17.047 -16.375 0.258 1 96.12 17 ASN B C 1
ATOM 1517 O O . ASN B 1 17 ? 17.594 -16.406 1.356 1 96.12 17 ASN B O 1
ATOM 1521 N N . ILE B 1 18 ? 16.234 -17.297 -0.133 1 96.06 18 ILE B N 1
ATOM 1522 C CA . ILE B 1 18 ? 15.922 -18.469 0.677 1 96.06 18 ILE B CA 1
ATOM 1523 C C . ILE B 1 18 ? 17.188 -19.297 0.878 1 96.06 18 ILE B C 1
ATOM 1525 O O . ILE B 1 18 ? 17.484 -19.719 1.997 1 96.06 18 ILE B O 1
ATOM 1529 N N . ASP B 1 19 ? 17.906 -19.484 -0.158 1 95.88 19 ASP B N 1
ATOM 1530 C CA . ASP B 1 19 ? 19.109 -20.312 -0.124 1 95.88 19 ASP B CA 1
ATOM 1531 C C . ASP B 1 19 ? 20.188 -19.672 0.754 1 95.88 19 ASP B C 1
ATOM 1533 O O . ASP B 1 19 ? 21.016 -20.391 1.331 1 95.88 19 ASP B O 1
ATOM 1537 N N . LYS B 1 20 ? 20.156 -18.359 0.867 1 96 20 LYS B N 1
ATOM 1538 C CA . LYS B 1 20 ? 21.125 -17.641 1.691 1 96 20 LYS B CA 1
ATOM 1539 C C . LYS B 1 20 ? 20.75 -17.719 3.168 1 96 20 LYS B C 1
ATOM 1541 O O . LYS B 1 20 ? 21.469 -17.188 4.023 1 96 20 LYS B O 1
ATOM 1546 N N . GLY B 1 21 ? 19.578 -18.312 3.428 1 95.06 21 GLY B N 1
ATOM 1547 C CA . GLY B 1 21 ? 19.203 -18.562 4.812 1 95.06 21 GLY B CA 1
ATOM 1548 C C . GLY B 1 21 ? 18.359 -17.453 5.406 1 95.06 21 GLY B C 1
ATOM 1549 O O . GLY B 1 21 ? 18.203 -17.359 6.625 1 95.06 21 GLY B O 1
ATOM 1550 N N . ARG B 1 22 ? 17.875 -16.625 4.543 1 94.62 22 ARG B N 1
ATOM 1551 C CA . ARG B 1 22 ? 17 -15.562 5.051 1 94.62 22 ARG B CA 1
ATOM 1552 C C . ARG B 1 22 ? 15.75 -16.141 5.691 1 94.62 22 ARG B C 1
ATOM 1554 O O . ARG B 1 22 ? 15.164 -17.094 5.176 1 94.62 22 ARG B O 1
ATOM 1561 N N . ASP B 1 23 ? 15.383 -15.516 6.836 1 96.12 23 ASP B N 1
ATOM 1562 C CA . ASP B 1 23 ? 14.094 -15.859 7.434 1 96.12 23 ASP B CA 1
ATOM 1563 C C . ASP B 1 23 ? 12.953 -15.594 6.465 1 96.12 23 ASP B C 1
ATOM 1565 O O . ASP B 1 23 ? 12.852 -14.5 5.895 1 96.12 23 ASP B O 1
ATOM 1569 N N . TYR B 1 24 ? 12.203 -16.547 6.145 1 96.12 24 TYR B N 1
ATOM 1570 C CA . TYR B 1 24 ? 11.062 -16.438 5.246 1 96.12 24 TYR B CA 1
ATOM 1571 C C . TYR B 1 24 ? 9.914 -17.312 5.707 1 96.12 24 TYR B C 1
ATOM 1573 O O . TYR B 1 24 ? 10.086 -18.156 6.602 1 96.12 24 TYR B O 1
ATOM 1581 N N . THR B 1 25 ? 8.805 -16.969 5.129 1 92.19 25 THR B N 1
ATOM 1582 C CA . THR B 1 25 ? 7.668 -17.828 5.449 1 92.19 25 THR B CA 1
ATOM 1583 C C . THR B 1 25 ? 7.809 -19.188 4.773 1 92.19 25 THR B C 1
ATOM 1585 O O . THR B 1 25 ? 8.586 -19.344 3.83 1 92.19 25 THR B O 1
ATOM 1588 N N . SER B 1 26 ? 6.934 -20.188 5.082 1 80.06 26 SER B N 1
ATOM 1589 C CA . SER B 1 26 ? 7.047 -21.625 4.805 1 80.06 26 SER B CA 1
ATOM 1590 C C . SER B 1 26 ? 7.109 -21.891 3.307 1 80.06 26 SER B C 1
ATOM 1592 O O . SER B 1 26 ? 6.734 -21.031 2.5 1 80.06 26 SER B O 1
ATOM 1594 N N . ASP B 1 27 ? 7.621 -22.984 3.045 1 86.12 27 ASP B N 1
ATOM 1595 C CA . ASP B 1 27 ? 7.824 -23.422 1.667 1 86.12 27 ASP B CA 1
ATOM 1596 C C . ASP B 1 27 ? 6.523 -23.938 1.057 1 86.12 27 ASP B C 1
ATOM 1598 O O . ASP B 1 27 ? 6.508 -24.406 -0.08 1 86.12 27 ASP B O 1
ATOM 1602 N N . LYS B 1 28 ? 5.52 -23.672 1.675 1 91.19 28 LYS B N 1
ATOM 1603 C CA . LYS B 1 28 ? 4.242 -24.141 1.151 1 91.19 28 LYS B CA 1
ATOM 1604 C C . LYS B 1 28 ? 3.883 -23.438 -0.148 1 91.19 28 LYS B C 1
ATOM 1606 O O . LYS B 1 28 ? 3.064 -23.922 -0.929 1 91.19 28 LYS B O 1
ATOM 1611 N N . ILE B 1 29 ? 4.516 -22.359 -0.303 1 94.06 29 ILE B N 1
ATOM 1612 C CA . ILE B 1 29 ? 4.238 -21.578 -1.508 1 94.06 29 ILE B CA 1
ATOM 1613 C C . ILE B 1 29 ? 4.602 -22.406 -2.742 1 94.06 29 ILE B C 1
ATOM 1615 O O . ILE B 1 29 ? 3.93 -22.312 -3.773 1 94.06 29 ILE B O 1
ATOM 1619 N N . LYS B 1 30 ? 5.57 -23.266 -2.635 1 95.44 30 LYS B N 1
ATOM 1620 C CA . LYS B 1 30 ? 6.047 -24.062 -3.758 1 95.44 30 LYS B CA 1
ATOM 1621 C C . LYS B 1 30 ? 5.059 -25.172 -4.098 1 95.44 30 LYS B C 1
ATOM 1623 O O . LYS B 1 30 ? 5.137 -25.781 -5.172 1 95.44 30 LYS B O 1
ATOM 1628 N N . THR B 1 31 ? 4.176 -25.453 -3.209 1 97 31 THR B N 1
ATOM 1629 C CA . THR B 1 31 ? 3.123 -26.422 -3.473 1 97 31 THR B CA 1
ATOM 1630 C C . THR B 1 31 ? 1.799 -25.719 -3.762 1 97 31 THR B C 1
ATOM 1632 O O . THR B 1 31 ? 1.033 -26.156 -4.625 1 97 31 THR B O 1
ATOM 1635 N N . HIS B 1 32 ? 1.53 -24.641 -3.072 1 98.31 32 HIS B N 1
ATOM 1636 C CA . HIS B 1 32 ? 0.243 -23.953 -3.164 1 98.31 32 HIS B CA 1
ATOM 1637 C C . HIS B 1 32 ? 0.102 -23.219 -4.492 1 98.31 32 HIS B C 1
ATOM 1639 O O . HIS B 1 32 ? -0.961 -23.25 -5.117 1 98.31 32 HIS B O 1
ATOM 1645 N N . ILE B 1 33 ? 1.162 -22.547 -4.949 1 98.38 33 ILE B N 1
ATOM 1646 C CA . ILE B 1 33 ? 1.061 -21.766 -6.172 1 98.38 33 ILE B CA 1
ATOM 1647 C C . ILE B 1 33 ? 0.848 -22.688 -7.363 1 98.38 33 ILE B C 1
ATOM 1649 O O . ILE B 1 33 ? -0.068 -22.484 -8.164 1 98.38 33 ILE B O 1
ATOM 1653 N N . PRO B 1 34 ? 1.607 -23.828 -7.453 1 98.5 34 PRO B N 1
ATOM 1654 C CA . PRO B 1 34 ? 1.325 -24.766 -8.539 1 98.5 34 PRO B CA 1
ATOM 1655 C C . PRO B 1 34 ? -0.1 -25.312 -8.492 1 98.5 34 PRO B C 1
ATOM 1657 O O . PRO B 1 34 ? -0.729 -25.5 -9.539 1 98.5 34 PRO B O 1
ATOM 1660 N N . ALA B 1 35 ? -0.581 -25.594 -7.309 1 98.5 35 ALA B N 1
ATOM 1661 C CA . ALA B 1 35 ? -1.945 -26.094 -7.176 1 98.5 35 ALA B CA 1
ATOM 1662 C C . ALA B 1 35 ? -2.957 -25.078 -7.695 1 98.5 35 ALA B C 1
ATOM 1664 O O . ALA B 1 35 ? -3.9 -25.453 -8.406 1 98.5 35 ALA B O 1
ATOM 1665 N N . LEU B 1 36 ? -2.795 -23.828 -7.352 1 98.75 36 LEU B N 1
ATOM 1666 C CA . LEU B 1 36 ? -3.688 -22.766 -7.805 1 98.75 36 LEU B CA 1
ATOM 1667 C C . LEU B 1 36 ? -3.572 -22.578 -9.312 1 98.75 36 LEU B C 1
ATOM 1669 O O . LEU B 1 36 ? -4.586 -22.453 -10.008 1 98.75 36 LEU B O 1
ATOM 1673 N N . LEU B 1 37 ? -2.334 -22.562 -9.789 1 98.75 37 LEU B N 1
ATOM 1674 C CA . LEU B 1 37 ? -2.113 -22.453 -11.227 1 98.75 37 LEU B CA 1
ATOM 1675 C C . LEU B 1 37 ? -2.826 -23.562 -11.984 1 98.75 37 LEU B C 1
ATOM 1677 O O . LEU B 1 37 ? -3.539 -23.312 -12.953 1 98.75 37 LEU B O 1
ATOM 1681 N N . SER B 1 38 ? -2.609 -24.781 -11.492 1 98.56 38 SER B N 1
ATOM 1682 C CA . SER B 1 38 ? -3.234 -25.938 -12.133 1 98.56 38 SER B CA 1
ATOM 1683 C C . SER B 1 38 ? -4.754 -25.797 -12.141 1 98.56 38 SER B C 1
ATOM 1685 O O . SER B 1 38 ? -5.398 -26.078 -13.156 1 98.56 38 SER B O 1
ATOM 1687 N N . ALA B 1 39 ? -5.348 -25.391 -11.086 1 98.62 39 ALA B N 1
ATOM 1688 C CA . ALA B 1 39 ? -6.797 -25.266 -10.969 1 98.62 39 ALA B CA 1
ATOM 1689 C C . ALA B 1 39 ? -7.332 -24.188 -11.891 1 98.62 39 ALA B C 1
ATOM 1691 O O . ALA B 1 39 ? -8.352 -24.375 -12.562 1 98.62 39 ALA B O 1
ATOM 1692 N N . PHE B 1 40 ? -6.699 -23.016 -11.938 1 98.56 40 PHE B N 1
ATOM 1693 C CA . PHE B 1 40 ? -7.133 -21.922 -12.805 1 98.56 40 PHE B CA 1
ATOM 1694 C C . PHE B 1 40 ? -7.039 -22.328 -14.273 1 98.56 40 PHE B C 1
ATOM 1696 O O . PHE B 1 40 ? -7.957 -22.078 -15.055 1 98.56 40 PHE B O 1
ATOM 1703 N N . ARG B 1 41 ? -5.934 -22.984 -14.641 1 98.25 41 ARG B N 1
ATOM 1704 C CA . ARG B 1 41 ? -5.727 -23.469 -16 1 98.25 41 ARG B CA 1
ATOM 1705 C C . ARG B 1 41 ? -6.797 -24.484 -16.406 1 98.25 41 ARG B C 1
ATOM 1707 O O . ARG B 1 41 ? -7.379 -24.375 -17.484 1 98.25 41 ARG B O 1
ATOM 1714 N N . ALA B 1 42 ? -7.062 -25.391 -15.5 1 98 42 ALA B N 1
ATOM 1715 C CA . ALA B 1 42 ? -8.062 -26.422 -15.766 1 98 42 ALA B CA 1
ATOM 1716 C C . ALA B 1 42 ? -9.445 -25.797 -15.945 1 98 42 ALA B C 1
ATOM 1718 O O . ALA B 1 42 ? -10.258 -26.281 -16.734 1 98 42 ALA B O 1
ATOM 1719 N N . ALA B 1 43 ? -9.742 -24.688 -15.32 1 97.5 43 ALA B N 1
ATOM 1720 C CA . ALA B 1 43 ? -11.039 -24.016 -15.375 1 97.5 43 ALA B CA 1
ATOM 1721 C C . ALA B 1 43 ? -11.102 -23.016 -16.531 1 97.5 43 ALA B C 1
ATOM 1723 O O . ALA B 1 43 ? -12.125 -22.375 -16.75 1 97.5 43 ALA B O 1
ATOM 1724 N N . GLY B 1 44 ? -10.023 -22.859 -17.25 1 96.81 44 GLY B N 1
ATOM 1725 C CA . GLY B 1 44 ? -9.961 -21.906 -18.344 1 96.81 44 GLY B CA 1
ATOM 1726 C C . GLY B 1 44 ? -9.945 -20.453 -17.891 1 96.81 44 GLY B C 1
ATOM 1727 O O . GLY B 1 44 ? -10.352 -19.562 -18.641 1 96.81 44 GLY B O 1
ATOM 1728 N N . LYS B 1 45 ? -9.594 -20.25 -16.625 1 97.75 45 LYS B N 1
ATOM 1729 C CA . LYS B 1 45 ? -9.523 -18.891 -16.078 1 97.75 45 LYS B CA 1
ATOM 1730 C C . LYS B 1 45 ? -8.156 -18.266 -16.344 1 97.75 45 LYS B C 1
ATOM 1732 O O . LYS B 1 45 ? -7.133 -18.938 -16.281 1 97.75 45 LYS B O 1
ATOM 1737 N N . PRO B 1 46 ? -8.133 -17.047 -16.625 1 98.25 46 PRO B N 1
ATOM 1738 C CA . PRO B 1 46 ? -6.875 -16.391 -17.016 1 98.25 46 PRO B CA 1
ATOM 1739 C C . PRO B 1 46 ? -5.863 -16.344 -15.867 1 98.25 46 PRO B C 1
ATOM 1741 O O . PRO B 1 46 ? -6.25 -16.172 -14.711 1 98.25 46 PRO B O 1
ATOM 1744 N N . VAL B 1 47 ? -4.641 -16.438 -16.266 1 98.69 47 VAL B N 1
ATOM 1745 C CA . VAL B 1 47 ? -3.506 -16.312 -15.367 1 98.69 47 VAL B CA 1
ATOM 1746 C C . VAL B 1 47 ? -2.572 -15.203 -15.859 1 98.69 47 VAL B C 1
ATOM 1748 O O . VAL B 1 47 ? -2.207 -15.18 -17.031 1 98.69 47 VAL B O 1
ATOM 1751 N N . PHE B 1 48 ? -2.209 -14.305 -14.992 1 98.88 48 PHE B N 1
ATOM 1752 C CA . PHE B 1 48 ? -1.216 -13.266 -15.25 1 98.88 48 PHE B CA 1
ATOM 1753 C C . PHE B 1 48 ? 0.008 -13.453 -14.359 1 98.88 48 PHE B C 1
ATOM 1755 O O . PHE B 1 48 ? -0.119 -13.594 -13.141 1 98.88 48 PHE B O 1
ATOM 1762 N N . HIS B 1 49 ? 1.123 -13.484 -14.992 1 98.81 49 HIS B N 1
ATOM 1763 C CA . HIS B 1 49 ? 2.389 -13.484 -14.266 1 98.81 49 HIS B CA 1
ATOM 1764 C C . HIS B 1 49 ? 3.031 -12.102 -14.273 1 98.81 49 HIS B C 1
ATOM 1766 O O . HIS B 1 49 ? 3.229 -11.508 -15.344 1 98.81 49 HIS B O 1
ATOM 1772 N N . ILE B 1 50 ? 3.344 -11.609 -13.078 1 98.75 50 ILE B N 1
ATOM 1773 C CA . ILE B 1 50 ? 4.059 -10.344 -12.938 1 98.75 50 ILE B CA 1
ATOM 1774 C C . ILE B 1 50 ? 5.508 -10.609 -12.539 1 98.75 50 ILE B C 1
ATOM 1776 O O . ILE B 1 50 ? 5.773 -11.391 -11.625 1 98.75 50 ILE B O 1
ATOM 1780 N N . ARG B 1 51 ? 6.352 -9.992 -13.234 1 97.56 51 ARG B N 1
ATOM 1781 C CA . ARG B 1 51 ? 7.77 -10.047 -12.891 1 97.56 51 ARG B CA 1
ATOM 1782 C C . ARG B 1 51 ? 8.328 -8.641 -12.68 1 97.56 51 ARG B C 1
ATOM 1784 O O . ARG B 1 51 ? 7.93 -7.695 -13.359 1 97.56 51 ARG B O 1
ATOM 1791 N N . HIS B 1 52 ? 9.172 -8.531 -11.664 1 97.75 52 HIS B N 1
ATOM 1792 C CA . HIS B 1 52 ? 9.859 -7.273 -11.398 1 97.75 52 HIS B CA 1
ATOM 1793 C C . HIS B 1 52 ? 11.125 -7.152 -12.242 1 97.75 52 HIS B C 1
ATOM 1795 O O . HIS B 1 52 ? 11.891 -8.109 -12.359 1 97.75 52 HIS B O 1
ATOM 1801 N N . GLN B 1 53 ? 11.242 -6.008 -12.859 1 95.31 53 GLN B N 1
ATOM 1802 C CA . GLN B 1 53 ? 12.391 -5.758 -13.719 1 95.31 53 GLN B CA 1
ATOM 1803 C C . GLN B 1 53 ? 13.039 -4.414 -13.391 1 95.31 53 GLN B C 1
ATOM 1805 O O . GLN B 1 53 ? 12.344 -3.432 -13.133 1 95.31 53 GLN B O 1
ATOM 1810 N N . GLN B 1 54 ? 14.312 -4.398 -13.234 1 89.12 54 GLN B N 1
ATOM 1811 C CA . GLN B 1 54 ? 15.125 -3.188 -13.164 1 89.12 54 GLN B CA 1
ATOM 1812 C C . GLN B 1 54 ? 16.156 -3.15 -14.281 1 89.12 54 GLN B C 1
ATOM 1814 O O . GLN B 1 54 ? 16.844 -4.141 -14.523 1 89.12 54 GLN B O 1
ATOM 1819 N N . ASP B 1 55 ? 16.25 -2.074 -14.953 1 82.25 55 ASP B N 1
ATOM 1820 C CA . ASP B 1 55 ? 17.078 -2.014 -16.156 1 82.25 55 ASP B CA 1
ATOM 1821 C C . ASP B 1 55 ? 18.531 -1.698 -15.82 1 82.25 55 ASP B C 1
ATOM 1823 O O . ASP B 1 55 ? 19.406 -1.792 -16.688 1 82.25 55 ASP B O 1
ATOM 1827 N N . GLU B 1 56 ? 18.75 -1.481 -14.609 1 83 56 GLU B N 1
ATOM 1828 C CA . GLU B 1 56 ? 20.141 -1.252 -14.227 1 83 56 GLU B CA 1
ATOM 1829 C C . GLU B 1 56 ? 20.906 -2.564 -14.141 1 83 56 GLU B C 1
ATOM 1831 O O . GLU B 1 56 ? 20.516 -3.486 -13.43 1 83 56 GLU B O 1
ATOM 1836 N N . LYS B 1 57 ? 22.062 -2.59 -14.836 1 76.19 57 LYS B N 1
ATOM 1837 C CA . LYS B 1 57 ? 22.844 -3.814 -14.984 1 76.19 57 LYS B CA 1
ATOM 1838 C C . LYS B 1 57 ? 23.25 -4.375 -13.625 1 76.19 57 LYS B C 1
ATOM 1840 O O . LYS B 1 57 ? 23.328 -5.594 -13.453 1 76.19 57 LYS B O 1
ATOM 1845 N N . MET B 1 58 ? 23.359 -3.494 -12.727 1 74.94 58 MET B N 1
ATOM 1846 C CA . MET B 1 58 ? 23.844 -3.92 -11.422 1 74.94 58 MET B CA 1
ATOM 1847 C C . MET B 1 58 ? 22.703 -4.461 -10.562 1 74.94 58 MET B C 1
ATOM 1849 O O . MET B 1 58 ? 22.953 -5.07 -9.523 1 74.94 58 MET B O 1
ATOM 1853 N N . SER B 1 59 ? 21.594 -4.285 -11.102 1 82.25 59 SER B N 1
ATOM 1854 C CA . SER B 1 59 ? 20.438 -4.738 -10.344 1 82.25 59 SER B CA 1
ATOM 1855 C C . SER B 1 59 ? 20.328 -6.258 -10.367 1 82.25 59 SER B C 1
ATOM 1857 O O . SER B 1 59 ? 20.625 -6.891 -11.383 1 82.25 59 SER B O 1
ATOM 1859 N N . GLU B 1 60 ? 19.875 -6.832 -9.25 1 82.44 60 GLU B N 1
ATOM 1860 C CA . GLU B 1 60 ? 19.672 -8.273 -9.133 1 82.44 60 GLU B CA 1
ATOM 1861 C C . GLU B 1 60 ? 18.562 -8.758 -10.062 1 82.44 60 GLU B C 1
ATOM 1863 O O . GLU B 1 60 ? 18.516 -9.938 -10.414 1 82.44 60 GLU B O 1
ATOM 1868 N N . ILE B 1 61 ? 17.75 -7.875 -10.453 1 83.31 61 ILE B N 1
ATOM 1869 C CA . ILE B 1 61 ? 16.641 -8.289 -11.305 1 83.31 61 ILE B CA 1
ATOM 1870 C C . ILE B 1 61 ? 16.781 -7.656 -12.688 1 83.31 61 ILE B C 1
ATOM 1872 O O . ILE B 1 61 ? 15.797 -7.211 -13.281 1 83.31 61 ILE B O 1
ATOM 1876 N N . TYR B 1 62 ? 18 -7.516 -13.086 1 84.06 62 TYR B N 1
ATOM 1877 C CA . TYR B 1 62 ? 18.328 -7.18 -14.469 1 84.06 62 TYR B CA 1
ATOM 1878 C C . TYR B 1 62 ? 18.016 -8.344 -15.398 1 84.06 62 TYR B C 1
ATOM 1880 O O . TYR B 1 62 ? 18.312 -9.5 -15.086 1 84.06 62 TYR B O 1
ATOM 1888 N N . PRO B 1 63 ? 17.562 -7.805 -16.594 1 79.25 63 PRO B N 1
ATOM 1889 C CA . PRO B 1 63 ? 17.203 -8.867 -17.531 1 79.25 63 PRO B CA 1
ATOM 1890 C C . PRO B 1 63 ? 18.422 -9.68 -17.984 1 79.25 63 PRO B C 1
ATOM 1892 O O . PRO B 1 63 ? 19.516 -9.125 -18.156 1 79.25 63 PRO B O 1
ATOM 1895 N N . GLN B 1 64 ? 18.625 -10.859 -17.594 1 82 64 GLN B N 1
ATOM 1896 C CA . GLN B 1 64 ? 19.672 -11.773 -18.047 1 82 64 GLN B CA 1
ATOM 1897 C C . GLN B 1 64 ? 20.266 -12.547 -16.875 1 82 64 GLN B C 1
ATOM 1899 O O . GLN B 1 64 ? 21.031 -13.484 -17.078 1 82 64 GLN B O 1
ATOM 1904 N N . LYS B 1 65 ? 19.953 -11.992 -15.836 1 87.5 65 LYS B N 1
ATOM 1905 C CA . LYS B 1 65 ? 20.453 -12.703 -14.664 1 87.5 65 LYS B CA 1
ATOM 1906 C C . LYS B 1 65 ? 19.562 -13.891 -14.32 1 87.5 65 LYS B C 1
ATOM 1908 O O . LYS B 1 65 ? 18.375 -13.891 -14.625 1 87.5 65 LYS B O 1
ATOM 1913 N N . GLU B 1 66 ? 20.172 -14.852 -13.68 1 91.88 66 GLU B N 1
ATOM 1914 C CA . GLU B 1 66 ? 19.422 -16.016 -13.227 1 91.88 66 GLU B CA 1
ATOM 1915 C C . GLU B 1 66 ? 18.344 -15.617 -12.227 1 91.88 66 GLU B C 1
ATOM 1917 O O . GLU B 1 66 ? 17.25 -16.203 -12.219 1 91.88 66 GLU B O 1
ATOM 1922 N N . SER B 1 67 ? 18.625 -14.633 -11.445 1 93.81 67 SER B N 1
ATOM 1923 C CA . SER B 1 67 ? 17.719 -14.18 -10.398 1 93.81 67 SER B CA 1
ATOM 1924 C C . SER B 1 67 ? 16.453 -13.57 -11 1 93.81 67 SER B C 1
ATOM 1926 O O . SER B 1 67 ? 15.422 -13.477 -10.328 1 93.81 67 SER B O 1
ATOM 1928 N N . TYR B 1 68 ? 16.531 -13.172 -12.219 1 94.25 68 TYR B N 1
ATOM 1929 C CA . TYR B 1 68 ? 15.438 -12.523 -12.938 1 94.25 68 TYR B CA 1
ATOM 1930 C C . TYR B 1 68 ? 14.406 -13.555 -13.398 1 94.25 68 TYR B C 1
ATOM 1932 O O . TYR B 1 68 ? 13.234 -13.219 -13.594 1 94.25 68 TYR B O 1
ATOM 1940 N N . GLN B 1 69 ? 14.812 -14.797 -13.562 1 95.56 69 GLN B N 1
ATOM 1941 C CA . GLN B 1 69 ? 13.977 -15.844 -14.133 1 95.56 69 GLN B CA 1
ATOM 1942 C C . GLN B 1 69 ? 12.867 -16.25 -13.164 1 95.56 69 GLN B C 1
ATOM 1944 O O . GLN B 1 69 ? 12.984 -16.047 -11.953 1 95.56 69 GLN B O 1
ATOM 1949 N N . ALA B 1 70 ? 11.836 -16.781 -13.75 1 97.12 70 ALA B N 1
ATOM 1950 C CA . ALA B 1 70 ? 10.75 -17.297 -12.922 1 97.12 70 ALA B CA 1
ATOM 1951 C C . ALA B 1 70 ? 11.203 -18.516 -12.109 1 97.12 70 ALA B C 1
ATOM 1953 O O . ALA B 1 70 ? 11.977 -19.328 -12.602 1 97.12 70 ALA B O 1
ATOM 1954 N N . MET B 1 71 ? 10.688 -18.578 -10.938 1 97.31 71 MET B N 1
ATOM 1955 C CA . MET B 1 71 ? 10.859 -19.828 -10.203 1 97.31 71 MET B CA 1
ATOM 1956 C C . MET B 1 71 ? 10.141 -20.969 -10.906 1 97.31 71 MET B C 1
ATOM 1958 O O . MET B 1 71 ? 9.047 -20.781 -11.445 1 97.31 71 MET B O 1
ATOM 1962 N N . PRO B 1 72 ? 10.617 -22.188 -10.781 1 96.94 72 PRO B N 1
ATOM 1963 C CA . PRO B 1 72 ? 9.984 -23.344 -11.438 1 96.94 72 PRO B CA 1
ATOM 1964 C C . PRO B 1 72 ? 8.539 -23.547 -10.992 1 96.94 72 PRO B C 1
ATOM 1966 O O . PRO B 1 72 ? 7.695 -23.969 -11.789 1 96.94 72 PRO B O 1
ATOM 1969 N N . CYS B 1 73 ? 8.203 -23.219 -9.812 1 97.06 73 CYS B N 1
ATOM 1970 C CA . CYS B 1 73 ? 6.875 -23.469 -9.266 1 97.06 73 CYS B CA 1
ATOM 1971 C C . CYS B 1 73 ? 5.863 -22.469 -9.797 1 97.06 73 CYS B C 1
ATOM 1973 O O . CYS B 1 73 ? 4.66 -22.609 -9.57 1 97.06 73 CYS B O 1
ATOM 1975 N N . ALA B 1 74 ? 6.348 -21.438 -10.547 1 97.88 74 ALA B N 1
ATOM 1976 C CA . ALA B 1 74 ? 5.449 -20.375 -10.992 1 97.88 74 ALA B CA 1
ATOM 1977 C C . ALA B 1 74 ? 5.711 -20.016 -12.445 1 97.88 74 ALA B C 1
ATOM 1979 O O . ALA B 1 74 ? 5.477 -18.875 -12.859 1 97.88 74 ALA B O 1
ATOM 1980 N N . GLU B 1 75 ? 6.184 -20.906 -13.18 1 97.62 75 GLU B N 1
ATOM 1981 C CA . GLU B 1 75 ? 6.469 -20.672 -14.594 1 97.62 75 GLU B CA 1
ATOM 1982 C C . GLU B 1 75 ? 5.184 -20.469 -15.391 1 97.62 75 GLU B C 1
ATOM 1984 O O . GLU B 1 75 ? 4.199 -21.172 -15.18 1 97.62 75 GLU B O 1
ATOM 1989 N N . ALA B 1 76 ? 5.238 -19.531 -16.266 1 98.31 76 ALA B N 1
ATOM 1990 C CA . ALA B 1 76 ? 4.129 -19.328 -17.203 1 98.31 76 ALA B CA 1
ATOM 1991 C C . ALA B 1 76 ? 4.109 -20.422 -18.266 1 98.31 76 ALA B C 1
ATOM 1993 O O . ALA B 1 76 ? 5.164 -20.922 -18.672 1 98.31 76 ALA B O 1
ATOM 1994 N N . ILE B 1 77 ? 2.961 -20.75 -18.734 1 97.94 77 ILE B N 1
ATOM 1995 C CA . ILE B 1 77 ? 2.832 -21.641 -19.859 1 97.94 77 ILE B CA 1
ATOM 1996 C C . ILE B 1 77 ? 2.398 -20.859 -21.109 1 97.94 77 ILE B C 1
ATOM 1998 O O . ILE B 1 77 ? 2.076 -19.672 -21.016 1 97.94 77 ILE B O 1
ATOM 2002 N N . GLU B 1 78 ? 2.422 -21.531 -22.266 1 96.31 78 GLU B N 1
ATOM 2003 C CA . GLU B 1 78 ? 2.012 -20.891 -23.5 1 96.31 78 GLU B CA 1
ATOM 2004 C C . GLU B 1 78 ? 0.606 -20.312 -23.391 1 96.31 78 GLU B C 1
ATOM 2006 O O . GLU B 1 78 ? -0.293 -20.953 -22.844 1 96.31 78 GLU B O 1
ATOM 2011 N N . GLY B 1 79 ? 0.483 -19.062 -23.844 1 96.5 79 GLY B N 1
ATOM 2012 C CA . GLY B 1 79 ? -0.828 -18.438 -23.828 1 96.5 79 GLY B CA 1
ATOM 2013 C C . GLY B 1 79 ? -1.048 -17.547 -22.625 1 96.5 79 GLY B C 1
ATOM 2014 O O . GLY B 1 79 ? -1.934 -16.688 -22.625 1 96.5 79 GLY B O 1
ATOM 2015 N N . GLU B 1 80 ? -0.311 -17.75 -21.594 1 98.19 80 GLU B N 1
ATOM 2016 C CA . GLU B 1 80 ? -0.462 -16.938 -20.406 1 98.19 80 GLU B CA 1
ATOM 2017 C C . GLU B 1 80 ? 0.283 -15.609 -20.547 1 98.19 80 GLU B C 1
ATOM 2019 O O . GLU B 1 80 ? 1.338 -15.547 -21.188 1 98.19 80 GLU B O 1
ATOM 2024 N N . THR B 1 81 ? -0.224 -14.625 -19.984 1 98.19 81 THR B N 1
ATOM 2025 C CA . THR B 1 81 ? 0.363 -13.289 -20.062 1 98.19 81 THR B CA 1
ATOM 2026 C C . THR B 1 81 ? 1.461 -13.117 -19.016 1 98.19 81 THR B C 1
ATOM 2028 O O . THR B 1 81 ? 1.267 -13.453 -17.844 1 98.19 81 THR B O 1
ATOM 2031 N N . VAL B 1 82 ? 2.576 -12.648 -19.438 1 98.31 82 VAL B N 1
ATOM 2032 C CA . VAL B 1 82 ? 3.664 -12.242 -18.547 1 98.31 82 VAL B CA 1
ATOM 2033 C C . VAL B 1 82 ? 3.904 -10.742 -18.688 1 98.31 82 VAL B C 1
ATOM 2035 O O . VAL B 1 82 ? 4.121 -10.234 -19.781 1 98.31 82 VAL B O 1
ATOM 2038 N N . LEU B 1 83 ? 3.809 -10.023 -17.609 1 98.38 83 LEU B N 1
ATOM 2039 C CA . LEU B 1 83 ? 4.066 -8.586 -17.578 1 98.38 83 LEU B CA 1
ATOM 2040 C C . LEU B 1 83 ? 5.297 -8.266 -16.75 1 98.38 83 LEU B C 1
ATOM 2042 O O . LEU B 1 83 ? 5.547 -8.914 -15.727 1 98.38 83 LEU B O 1
ATOM 2046 N N . TYR B 1 84 ? 6.035 -7.27 -17.125 1 97 84 TYR B N 1
ATOM 2047 C CA . TYR B 1 84 ? 7.258 -6.848 -16.453 1 97 84 TYR B CA 1
ATOM 2048 C C . TYR B 1 84 ? 7.109 -5.445 -15.883 1 97 84 TYR B C 1
ATOM 2050 O O . TYR B 1 84 ? 6.922 -4.48 -16.625 1 97 84 TYR B O 1
ATOM 2058 N N . LYS B 1 85 ? 7.191 -5.375 -14.562 1 97.69 85 LYS B N 1
ATOM 2059 C CA . LYS B 1 85 ? 7.02 -4.082 -13.906 1 97.69 85 LYS B CA 1
ATOM 2060 C C . LYS B 1 85 ? 8.359 -3.523 -13.43 1 97.69 85 LYS B C 1
ATOM 2062 O O . LYS B 1 85 ? 9.289 -4.281 -13.156 1 97.69 85 LYS B O 1
ATOM 2067 N N . THR B 1 86 ? 8.414 -2.191 -13.227 1 97.19 86 THR B N 1
ATOM 2068 C CA . THR B 1 86 ? 9.586 -1.517 -12.695 1 97.19 86 THR B CA 1
ATOM 2069 C C . THR B 1 86 ? 9.25 -0.8 -11.391 1 97.19 86 THR B C 1
ATOM 2071 O O . THR B 1 86 ? 10.094 -0.1 -10.82 1 97.19 86 THR B O 1
ATOM 2074 N N . THR B 1 87 ? 8.062 -0.915 -10.883 1 97.94 87 THR B N 1
ATOM 2075 C CA . THR B 1 87 ? 7.559 -0.311 -9.656 1 97.94 87 THR B CA 1
ATOM 2076 C C . THR B 1 87 ? 7.094 -1.385 -8.672 1 97.94 87 THR B C 1
ATOM 2078 O O . THR B 1 87 ? 7.203 -2.58 -8.953 1 97.94 87 THR B O 1
ATOM 2081 N N . SER B 1 88 ? 6.672 -0.963 -7.52 1 98.44 88 SER B N 1
ATOM 2082 C CA . SER B 1 88 ? 6.176 -1.922 -6.539 1 98.44 88 SER B CA 1
ATOM 2083 C C . SER B 1 88 ? 4.84 -2.518 -6.973 1 98.44 88 SER B C 1
ATOM 2085 O O . SER B 1 88 ? 4.676 -3.74 -6.988 1 98.44 88 SER B O 1
ATOM 2087 N N . SER B 1 89 ? 3.877 -1.697 -7.348 1 98.88 89 SER B N 1
ATOM 2088 C CA . SER B 1 89 ? 2.576 -2.158 -7.828 1 98.88 89 SER B CA 1
ATOM 2089 C C . SER B 1 89 ? 2.656 -2.631 -9.273 1 98.88 89 SER B C 1
ATOM 2091 O O . SER B 1 89 ? 3.273 -1.973 -10.117 1 98.88 89 SER B O 1
ATOM 2093 N N . ALA B 1 90 ? 1.949 -3.74 -9.547 1 98.81 90 ALA B N 1
ATOM 2094 C CA . ALA B 1 90 ? 1.868 -4.25 -10.914 1 98.81 90 ALA B CA 1
ATOM 2095 C C . ALA B 1 90 ? 1.048 -3.316 -11.797 1 98.81 90 ALA B C 1
ATOM 2097 O O . ALA B 1 90 ? 1.146 -3.371 -13.023 1 98.81 90 ALA B O 1
ATOM 2098 N N . PHE B 1 91 ? 0.287 -2.453 -11.219 1 98.88 91 PHE B N 1
ATOM 2099 C CA . PHE B 1 91 ? -0.629 -1.606 -11.977 1 98.88 91 PHE B CA 1
ATOM 2100 C C . PHE B 1 91 ? 0.061 -0.323 -12.422 1 98.88 91 PHE B C 1
ATOM 2102 O O . PHE B 1 91 ? -0.425 0.372 -13.312 1 98.88 91 PHE B O 1
ATOM 2109 N N . ALA B 1 92 ? 1.185 -0.002 -11.773 1 98.56 92 ALA B N 1
ATOM 2110 C CA . ALA B 1 92 ? 1.75 1.337 -11.922 1 98.56 92 ALA B CA 1
ATOM 2111 C C . ALA B 1 92 ? 2.621 1.432 -13.172 1 98.56 92 ALA B C 1
ATOM 2113 O O . ALA B 1 92 ? 2.738 2.502 -13.773 1 98.56 92 ALA B O 1
ATOM 2114 N N . SER B 1 93 ? 3.213 0.331 -13.617 1 98.31 93 SER B N 1
ATOM 2115 C CA . SER B 1 93 ? 4.191 0.424 -14.695 1 98.31 93 SER B CA 1
ATOM 2116 C C . SER B 1 93 ? 3.963 -0.661 -15.742 1 98.31 93 SER B C 1
ATOM 2118 O O . SER B 1 93 ? 4.898 -1.076 -16.422 1 98.31 93 SER B O 1
ATOM 2120 N N . THR B 1 94 ? 2.771 -1.246 -15.805 1 98.56 94 THR B N 1
ATOM 2121 C CA . THR B 1 94 ? 2.361 -2.203 -16.828 1 98.56 94 THR B CA 1
ATOM 2122 C C . THR B 1 94 ? 1.01 -1.814 -17.422 1 98.56 94 THR B C 1
ATOM 2124 O O . THR B 1 94 ? 0.383 -0.852 -16.984 1 98.56 94 THR B O 1
ATOM 2127 N N . ASP B 1 95 ? 0.571 -2.512 -18.406 1 98.69 95 ASP B N 1
ATOM 2128 C CA . ASP B 1 95 ? -0.759 -2.291 -18.969 1 98.69 95 ASP B CA 1
ATOM 2129 C C . ASP B 1 95 ? -1.771 -3.277 -18.391 1 98.69 95 ASP B C 1
ATOM 2131 O O . ASP B 1 95 ? -2.756 -3.623 -19.047 1 98.69 95 ASP B O 1
ATOM 2135 N N . LEU B 1 96 ? -1.495 -3.752 -17.141 1 98.81 96 LEU B N 1
ATOM 2136 C CA . LEU B 1 96 ? -2.328 -4.742 -16.469 1 98.81 96 LEU B CA 1
ATOM 2137 C C . LEU B 1 96 ? -3.783 -4.289 -16.422 1 98.81 96 LEU B C 1
ATOM 2139 O O . LEU B 1 96 ? -4.691 -5.066 -16.719 1 98.81 96 LEU B O 1
ATOM 2143 N N . THR B 1 97 ? -4.035 -3.033 -16.016 1 98.75 97 THR B N 1
ATOM 2144 C CA . THR B 1 97 ? -5.398 -2.523 -15.914 1 98.75 97 THR B CA 1
ATOM 2145 C C . THR B 1 97 ? -6.141 -2.695 -17.234 1 98.75 97 THR B C 1
ATOM 2147 O O . THR B 1 97 ? -7.25 -3.229 -17.266 1 98.75 97 THR B O 1
ATOM 2150 N N . ASP B 1 98 ? -5.527 -2.307 -18.344 1 98.62 98 ASP B N 1
ATOM 2151 C CA . ASP B 1 98 ? -6.148 -2.375 -19.656 1 98.62 98 ASP B CA 1
ATOM 2152 C C . ASP B 1 98 ? -6.441 -3.82 -20.062 1 98.62 98 ASP B C 1
ATOM 2154 O O . ASP B 1 98 ? -7.508 -4.121 -20.594 1 98.62 98 ASP B O 1
ATOM 2158 N N . ARG B 1 99 ? -5.492 -4.656 -19.766 1 98.44 99 ARG B N 1
ATOM 2159 C CA . ARG B 1 99 ? -5.652 -6.066 -20.109 1 98.44 99 ARG B CA 1
ATOM 2160 C C . ARG B 1 99 ? -6.816 -6.688 -19.344 1 98.44 99 ARG B C 1
ATOM 2162 O O . ARG B 1 99 ? -7.621 -7.422 -19.922 1 98.44 99 ARG B O 1
ATOM 2169 N N . LEU B 1 100 ? -6.891 -6.379 -18.062 1 98.69 100 LEU B N 1
ATOM 2170 C CA . LEU B 1 100 ? -7.961 -6.926 -17.234 1 98.69 100 LEU B CA 1
ATOM 2171 C C . LEU B 1 100 ? -9.32 -6.41 -17.688 1 98.69 100 LEU B C 1
ATOM 2173 O O . LEU B 1 100 ? -10.266 -7.188 -17.844 1 98.69 100 LEU B O 1
ATOM 2177 N N . ARG B 1 101 ? -9.414 -5.148 -17.938 1 98.25 101 ARG B N 1
ATOM 2178 C CA . ARG B 1 101 ? -10.68 -4.543 -18.359 1 98.25 101 ARG B CA 1
ATOM 2179 C C . ARG B 1 101 ? -11.109 -5.059 -19.719 1 98.25 101 ARG B C 1
ATOM 2181 O O . ARG B 1 101 ? -12.281 -5.367 -19.938 1 98.25 101 ARG B O 1
ATOM 2188 N N . LYS B 1 102 ? -10.188 -5.148 -20.656 1 97.81 102 LYS B N 1
ATOM 2189 C CA . LYS B 1 102 ? -10.484 -5.676 -21.984 1 97.81 102 LYS B CA 1
ATOM 2190 C C . LYS B 1 102 ? -11.023 -7.102 -21.906 1 97.81 102 LYS B C 1
ATOM 2192 O O . LYS B 1 102 ? -11.883 -7.492 -22.688 1 97.81 102 LYS B O 1
ATOM 2197 N N . ALA B 1 103 ? -10.516 -7.848 -20.922 1 97.56 103 ALA B N 1
ATOM 2198 C CA . ALA B 1 103 ? -10.914 -9.242 -20.766 1 97.56 103 ALA B CA 1
ATOM 2199 C C . ALA B 1 103 ? -12.18 -9.359 -19.906 1 97.56 103 ALA B C 1
ATOM 2201 O O . ALA B 1 103 ? -12.68 -10.461 -19.672 1 97.56 103 ALA B O 1
ATOM 2202 N N . GLY B 1 104 ? -12.664 -8.172 -19.422 1 98 104 GLY B N 1
ATOM 2203 C CA . GLY B 1 104 ? -13.867 -8.164 -18.594 1 98 104 GLY B CA 1
ATOM 2204 C C . GLY B 1 104 ? -13.641 -8.711 -17.203 1 98 104 GLY B C 1
ATOM 2205 O O . GLY B 1 104 ? -14.586 -9.18 -16.547 1 98 104 GLY B O 1
ATOM 2206 N N . ILE B 1 105 ? -12.43 -8.742 -16.781 1 98.25 105 ILE B N 1
ATOM 2207 C CA . ILE B 1 105 ? -12.07 -9.289 -15.469 1 98.25 105 ILE B CA 1
ATOM 2208 C C . ILE B 1 105 ? -12.273 -8.227 -14.391 1 98.25 105 ILE B C 1
ATOM 2210 O O . ILE B 1 105 ? -11.789 -7.102 -14.523 1 98.25 105 ILE B O 1
ATOM 2214 N N . SER B 1 106 ? -12.977 -8.594 -13.32 1 97.94 106 SER B N 1
ATOM 2215 C CA . SER B 1 106 ? -13.211 -7.656 -12.227 1 97.94 106 SER B CA 1
ATOM 2216 C C . SER B 1 106 ? -12.773 -8.242 -10.891 1 97.94 106 SER B C 1
ATOM 2218 O O . SER B 1 106 ? -12.758 -7.539 -9.875 1 97.94 106 SER B O 1
ATOM 2220 N N . HIS B 1 107 ? -12.414 -9.531 -10.812 1 98 107 HIS B N 1
ATOM 2221 C CA . HIS B 1 107 ? -11.984 -10.234 -9.617 1 98 107 HIS B CA 1
ATOM 2222 C C . HIS B 1 107 ? -10.578 -10.797 -9.781 1 98 107 HIS B C 1
ATOM 2224 O O . HIS B 1 107 ? -10.273 -11.438 -10.789 1 98 107 HIS B O 1
ATOM 2230 N N . LEU B 1 108 ? -9.766 -10.555 -8.82 1 98.81 108 LEU B N 1
ATOM 2231 C CA . LEU B 1 108 ? -8.375 -11 -8.875 1 98.81 108 LEU B CA 1
ATOM 2232 C C . LEU B 1 108 ? -8.023 -11.836 -7.645 1 98.81 108 LEU B C 1
ATOM 2234 O O . LEU B 1 108 ? -8.297 -11.422 -6.516 1 98.81 108 LEU B O 1
ATOM 2238 N N . VAL B 1 109 ? -7.496 -12.969 -7.84 1 98.94 109 VAL B N 1
ATOM 2239 C CA . VAL B 1 109 ? -6.82 -13.758 -6.812 1 98.94 109 VAL B CA 1
ATOM 2240 C C . VAL B 1 109 ? -5.312 -13.523 -6.887 1 98.94 109 VAL B C 1
ATOM 2242 O O . VAL B 1 109 ? -4.688 -13.781 -7.918 1 98.94 109 VAL B O 1
ATOM 2245 N N . ILE B 1 110 ? -4.75 -13.047 -5.812 1 98.94 110 ILE B N 1
ATOM 2246 C CA . ILE B 1 110 ? -3.357 -12.617 -5.852 1 98.94 110 ILE B CA 1
ATOM 2247 C C . ILE B 1 110 ? -2.518 -13.5 -4.926 1 98.94 110 ILE B C 1
ATOM 2249 O O . ILE B 1 110 ? -2.895 -13.734 -3.775 1 98.94 110 ILE B O 1
ATOM 2253 N N . VAL B 1 111 ? -1.424 -13.984 -5.445 1 98.81 111 VAL B N 1
ATOM 2254 C CA . VAL B 1 111 ? -0.442 -14.805 -4.746 1 98.81 111 VAL B CA 1
ATOM 2255 C C . VAL B 1 111 ? 0.968 -14.32 -5.082 1 98.81 111 VAL B C 1
ATOM 2257 O O . VAL B 1 111 ? 1.152 -13.5 -5.98 1 98.81 111 VAL B O 1
ATOM 2260 N N . GLY B 1 112 ? 1.937 -14.867 -4.328 1 98.5 112 GLY B N 1
ATOM 2261 C CA . GLY B 1 112 ? 3.314 -14.625 -4.73 1 98.5 112 GLY B CA 1
ATOM 2262 C C . GLY B 1 112 ? 4.105 -13.836 -3.711 1 98.5 112 GLY B C 1
ATOM 2263 O O . GLY B 1 112 ? 3.988 -14.062 -2.508 1 98.5 112 GLY B O 1
ATOM 2264 N N . ALA B 1 113 ? 5.051 -12.984 -4.242 1 97.81 113 ALA B N 1
ATOM 2265 C CA . ALA B 1 113 ? 6.047 -12.312 -3.412 1 97.81 113 ALA B CA 1
ATOM 2266 C C . ALA B 1 113 ? 6.09 -10.812 -3.713 1 97.81 113 ALA B C 1
ATOM 2268 O O . ALA B 1 113 ? 5.766 -10.391 -4.824 1 97.81 113 ALA B O 1
ATOM 2269 N N . VAL B 1 114 ? 6.656 -10.016 -2.74 1 98 114 VAL B N 1
ATOM 2270 C CA . VAL B 1 114 ? 6.734 -10.273 -1.305 1 98 114 VAL B CA 1
ATOM 2271 C C . VAL B 1 114 ? 5.539 -9.633 -0.601 1 98 114 VAL B C 1
ATOM 2273 O O . VAL B 1 114 ? 5.145 -8.508 -0.926 1 98 114 VAL B O 1
ATOM 2276 N N . ALA B 1 115 ? 4.941 -10.305 0.353 1 98.5 115 ALA B N 1
ATOM 2277 C CA . ALA B 1 115 ? 3.637 -10.023 0.952 1 98.5 115 ALA B CA 1
ATOM 2278 C C . ALA B 1 115 ? 3.51 -8.547 1.326 1 98.5 115 ALA B C 1
ATOM 2280 O O . ALA B 1 115 ? 2.576 -7.871 0.894 1 98.5 115 ALA B O 1
ATOM 2281 N N . ALA B 1 116 ? 4.508 -7.984 2.037 1 98.75 116 ALA B N 1
ATOM 2282 C CA . ALA B 1 116 ? 4.391 -6.645 2.607 1 98.75 116 ALA B CA 1
ATOM 2283 C C . ALA B 1 116 ? 4.824 -5.582 1.604 1 98.75 116 ALA B C 1
ATOM 2285 O O . ALA B 1 116 ? 4.68 -4.383 1.857 1 98.75 116 ALA B O 1
ATOM 2286 N N . PHE B 1 117 ? 5.359 -5.969 0.396 1 98.69 117 PHE B N 1
ATOM 2287 C CA . PHE B 1 117 ? 5.922 -5.031 -0.57 1 98.69 117 PHE B CA 1
ATOM 2288 C C . PHE B 1 117 ? 5.113 -5.035 -1.86 1 98.69 117 PHE B C 1
ATOM 2290 O O . PHE B 1 117 ? 3.967 -4.578 -1.882 1 98.69 117 PHE B O 1
ATOM 2297 N N . CYS B 1 118 ? 5.555 -5.738 -2.859 1 98.81 118 CYS B N 1
ATOM 2298 C CA . CYS B 1 118 ? 4.926 -5.633 -4.172 1 98.81 118 CYS B CA 1
ATOM 2299 C C . CYS B 1 118 ? 3.516 -6.215 -4.145 1 98.81 118 CYS B C 1
ATOM 2301 O O . CYS B 1 118 ? 2.623 -5.719 -4.836 1 98.81 118 CYS B O 1
ATOM 2303 N N . VAL B 1 119 ? 3.268 -7.316 -3.396 1 98.88 119 VAL B N 1
ATOM 2304 C CA . VAL B 1 119 ? 1.92 -7.863 -3.289 1 98.88 119 VAL B CA 1
ATOM 2305 C C . VAL B 1 119 ? 0.994 -6.836 -2.645 1 98.88 119 VAL B C 1
ATOM 2307 O O . VAL B 1 119 ? -0.083 -6.543 -3.17 1 98.88 119 VAL B O 1
ATOM 2310 N N . ASN B 1 120 ? 1.432 -6.305 -1.526 1 98.94 120 ASN B N 1
ATOM 2311 C CA . ASN B 1 120 ? 0.643 -5.312 -0.804 1 98.94 120 ASN B CA 1
ATOM 2312 C C . ASN B 1 120 ? 0.341 -4.094 -1.672 1 98.94 120 ASN B C 1
ATOM 2314 O O . ASN B 1 120 ? -0.804 -3.646 -1.743 1 98.94 120 ASN B O 1
ATOM 2318 N N . SER B 1 121 ? 1.364 -3.549 -2.365 1 98.94 121 SER B N 1
ATOM 2319 C CA . SER B 1 121 ? 1.171 -2.402 -3.248 1 98.94 121 SER B CA 1
ATOM 2320 C C . SER B 1 121 ? 0.191 -2.729 -4.371 1 98.94 121 SER B C 1
ATOM 2322 O O . SER B 1 121 ? -0.653 -1.901 -4.723 1 98.94 121 SER B O 1
ATOM 2324 N N . THR B 1 122 ? 0.296 -3.932 -4.922 1 98.94 122 THR B N 1
ATOM 2325 C CA . THR B 1 122 ? -0.574 -4.355 -6.012 1 98.94 122 THR B CA 1
ATOM 2326 C C . THR B 1 122 ? -2.014 -4.504 -5.531 1 98.94 122 THR B C 1
ATOM 2328 O O . THR B 1 122 ? -2.949 -4.082 -6.215 1 98.94 122 THR B O 1
ATOM 2331 N N . VAL B 1 123 ? -2.225 -5.059 -4.316 1 98.94 123 VAL B N 1
ATOM 2332 C CA . VAL B 1 123 ? -3.553 -5.238 -3.74 1 98.94 123 VAL B CA 1
ATOM 2333 C C . VAL B 1 123 ? -4.215 -3.881 -3.523 1 98.94 123 VAL B C 1
ATOM 2335 O O . VAL B 1 123 ? -5.359 -3.666 -3.93 1 98.94 123 VAL B O 1
ATOM 2338 N N . ARG B 1 124 ? -3.498 -2.977 -2.953 1 98.88 124 ARG B N 1
ATOM 2339 C CA . ARG B 1 124 ? -4.047 -1.662 -2.637 1 98.88 124 ARG B CA 1
ATOM 2340 C C . ARG B 1 124 ? -4.402 -0.896 -3.906 1 98.88 124 ARG B C 1
ATOM 2342 O O . ARG B 1 124 ? -5.484 -0.315 -4.004 1 98.88 124 ARG B O 1
ATOM 2349 N N . ALA B 1 125 ? -3.479 -0.908 -4.883 1 98.88 125 ALA B N 1
ATOM 2350 C CA . ALA B 1 125 ? -3.732 -0.224 -6.148 1 98.88 125 ALA B CA 1
ATOM 2351 C C . ALA B 1 125 ? -4.922 -0.845 -6.875 1 98.88 125 ALA B C 1
ATOM 2353 O O . ALA B 1 125 ? -5.758 -0.131 -7.434 1 98.88 125 ALA B O 1
ATOM 2354 N N . GLY B 1 126 ? -4.973 -2.168 -6.855 1 98.94 126 GLY B N 1
ATOM 2355 C CA . GLY B 1 126 ? -6.09 -2.846 -7.488 1 98.94 126 GLY B CA 1
ATOM 2356 C C . GLY B 1 126 ? -7.43 -2.494 -6.871 1 98.94 126 GLY B C 1
ATOM 2357 O O . GLY B 1 126 ? -8.414 -2.273 -7.586 1 98.94 126 GLY B O 1
ATOM 2358 N N . LYS B 1 127 ? -7.461 -2.48 -5.57 1 98.88 127 LYS B N 1
ATOM 2359 C CA . LYS B 1 127 ? -8.688 -2.092 -4.875 1 98.88 127 LYS B CA 1
ATOM 2360 C C . LYS B 1 127 ? -9.102 -0.673 -5.246 1 98.88 127 LYS B C 1
ATOM 2362 O O . LYS B 1 127 ? -10.273 -0.417 -5.52 1 98.88 127 LYS B O 1
ATOM 2367 N N . ASP B 1 128 ? -8.156 0.271 -5.281 1 98.62 128 ASP B N 1
ATOM 2368 C CA . ASP B 1 128 ? -8.43 1.66 -5.637 1 98.62 128 ASP B CA 1
ATOM 2369 C C . ASP B 1 128 ? -8.945 1.771 -7.074 1 98.62 128 ASP B C 1
ATOM 2371 O O . ASP B 1 128 ? -9.695 2.688 -7.398 1 98.62 128 ASP B O 1
ATOM 2375 N N . LEU B 1 129 ? -8.539 0.812 -7.906 1 98.62 129 LEU B N 1
ATOM 2376 C CA . LEU B 1 129 ? -8.961 0.802 -9.305 1 98.62 129 LEU B CA 1
ATOM 2377 C C . LEU B 1 129 ? -10.336 0.157 -9.453 1 98.62 129 LEU B C 1
ATOM 2379 O O . LEU B 1 129 ? -10.906 0.132 -10.547 1 98.62 129 LEU B O 1
ATOM 2383 N N . GLY B 1 130 ? -10.844 -0.425 -8.383 1 98.31 130 GLY B N 1
ATOM 2384 C CA . GLY B 1 130 ? -12.211 -0.936 -8.391 1 98.31 130 GLY B CA 1
ATOM 2385 C C . GLY B 1 130 ? -12.281 -2.443 -8.539 1 98.31 130 GLY B C 1
ATOM 2386 O O . GLY B 1 130 ? -13.367 -3.008 -8.688 1 98.31 130 GLY B O 1
ATOM 2387 N N . PHE B 1 131 ? -11.195 -3.193 -8.531 1 98.69 131 PHE B N 1
ATOM 2388 C CA . PHE B 1 131 ? -11.203 -4.648 -8.602 1 98.69 131 PHE B CA 1
ATOM 2389 C C . PHE B 1 131 ? -11.555 -5.254 -7.246 1 98.69 131 PHE B C 1
ATOM 2391 O O . PHE B 1 131 ? -11.234 -4.68 -6.199 1 98.69 131 PHE B O 1
ATOM 2398 N N . GLU B 1 132 ? -12.242 -6.324 -7.27 1 98.38 132 GLU B N 1
ATOM 2399 C CA . GLU B 1 132 ? -12.406 -7.152 -6.078 1 98.38 132 GLU B CA 1
ATOM 2400 C C . GLU B 1 132 ? -11.219 -8.086 -5.891 1 98.38 132 GLU B C 1
ATOM 2402 O O . GLU B 1 132 ? -10.906 -8.891 -6.773 1 98.38 132 GLU B O 1
ATOM 2407 N N . ILE B 1 133 ? -10.602 -8.062 -4.766 1 98.69 133 ILE B N 1
ATOM 2408 C CA . ILE B 1 133 ? -9.312 -8.734 -4.609 1 98.69 133 ILE B CA 1
ATOM 2409 C C . ILE B 1 133 ? -9.43 -9.82 -3.547 1 98.69 133 ILE B C 1
ATOM 2411 O O . ILE B 1 133 ? -10 -9.602 -2.479 1 98.69 133 ILE B O 1
ATOM 2415 N N . VAL B 1 134 ? -8.953 -10.93 -3.846 1 98.81 134 VAL B N 1
ATOM 2416 C CA . VAL B 1 134 ? -8.727 -12.039 -2.926 1 98.81 134 VAL B CA 1
ATOM 2417 C C . VAL B 1 134 ? -7.23 -12.289 -2.77 1 98.81 134 VAL B C 1
ATOM 2419 O O . VAL B 1 134 ? -6.508 -12.406 -3.764 1 98.81 134 VAL B O 1
ATOM 2422 N N . VAL B 1 135 ? -6.773 -12.32 -1.552 1 98.88 135 VAL B N 1
ATOM 2423 C CA . VAL B 1 135 ? -5.379 -12.625 -1.249 1 98.88 135 VAL B CA 1
ATOM 2424 C C . VAL B 1 135 ? -5.281 -14.008 -0.611 1 98.88 135 VAL B C 1
ATOM 2426 O O . VAL B 1 135 ? -5.984 -14.305 0.356 1 98.88 135 VAL B O 1
ATOM 2429 N N . VAL B 1 136 ? -4.445 -14.828 -1.166 1 98.75 136 VAL B N 1
ATOM 2430 C CA . VAL B 1 136 ? -4.273 -16.172 -0.647 1 98.75 136 VAL B CA 1
ATOM 2431 C C . VAL B 1 136 ? -3.096 -16.219 0.321 1 98.75 136 VAL B C 1
ATOM 2433 O O . VAL B 1 136 ? -1.948 -16.391 -0.096 1 98.75 136 VAL B O 1
ATOM 2436 N N . LYS B 1 137 ? -3.369 -16.172 1.58 1 98.06 137 LYS B N 1
ATOM 2437 C CA . LYS B 1 137 ? -2.373 -15.859 2.6 1 98.06 137 LYS B CA 1
ATOM 2438 C C . LYS B 1 137 ? -1.309 -16.953 2.682 1 98.06 137 LYS B C 1
ATOM 2440 O O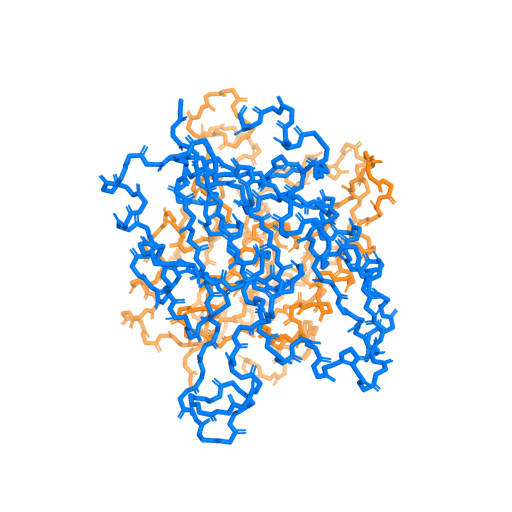 . LYS B 1 137 ? -0.154 -16.672 3.018 1 98.06 137 LYS B O 1
ATOM 2445 N N . ASP B 1 138 ? -1.71 -18.25 2.408 1 98.19 138 ASP B N 1
ATOM 2446 C CA . ASP B 1 138 ? -0.737 -19.328 2.516 1 98.19 138 ASP B CA 1
ATOM 2447 C C . ASP B 1 138 ? -0.051 -19.578 1.175 1 98.19 138 ASP B C 1
ATOM 2449 O O . ASP B 1 138 ? 0.598 -20.609 0.992 1 98.19 138 ASP B O 1
ATOM 2453 N N . ALA B 1 139 ? -0.221 -18.672 0.209 1 98.31 139 ALA B N 1
ATOM 2454 C CA . ALA B 1 139 ? 0.497 -18.656 -1.062 1 98.31 139 ALA B CA 1
ATOM 2455 C C . ALA B 1 139 ? 1.254 -17.344 -1.255 1 98.31 139 ALA B C 1
ATOM 2457 O O . ALA B 1 139 ? 1.434 -16.891 -2.385 1 98.31 139 ALA B O 1
ATOM 2458 N N . LEU B 1 140 ? 1.598 -16.719 -0.15 1 98.5 140 LEU B N 1
ATOM 2459 C CA . LEU B 1 140 ? 2.443 -15.531 -0.131 1 98.5 140 LEU B CA 1
ATOM 2460 C C . LEU B 1 140 ? 3.811 -15.844 0.468 1 98.5 140 LEU B C 1
ATOM 2462 O O . LEU B 1 140 ? 3.914 -16.641 1.406 1 98.5 140 LEU B O 1
ATOM 2466 N N . LEU B 1 141 ? 4.773 -15.219 -0.121 1 98.25 141 LEU B N 1
ATOM 2467 C CA . LEU B 1 141 ? 6.117 -15.258 0.447 1 98.25 141 LEU B CA 1
ATOM 2468 C C . LEU B 1 141 ? 6.418 -13.984 1.224 1 98.25 141 LEU B C 1
ATOM 2470 O O . LEU B 1 141 ? 6.145 -12.883 0.747 1 98.25 141 LEU B O 1
ATOM 2474 N N . SER B 1 142 ? 6.863 -14.133 2.445 1 98.31 142 SER B N 1
ATOM 2475 C CA . SER B 1 142 ? 7.312 -13.039 3.295 1 98.31 142 SER B CA 1
ATOM 2476 C C . SER B 1 142 ? 8.742 -13.266 3.783 1 98.31 142 SER B C 1
ATOM 2478 O O . SER B 1 142 ? 9.125 -14.391 4.098 1 98.31 142 SER B O 1
ATOM 2480 N N . PHE B 1 143 ? 9.508 -12.234 3.814 1 98.06 143 PHE B N 1
ATOM 2481 C CA . PHE B 1 143 ? 10.859 -12.242 4.363 1 98.06 143 PHE B CA 1
ATOM 2482 C C . PHE B 1 143 ? 10.945 -11.336 5.586 1 98.06 143 PHE B C 1
ATOM 2484 O O . PHE B 1 143 ? 10.164 -10.391 5.723 1 98.06 143 PHE B O 1
ATOM 2491 N N . ASP B 1 144 ? 11.867 -11.625 6.449 1 98 144 ASP B N 1
ATOM 2492 C CA . ASP B 1 144 ? 12.094 -10.812 7.641 1 98 144 ASP B CA 1
ATOM 2493 C C . ASP B 1 144 ? 12.703 -9.461 7.277 1 98 144 ASP B C 1
ATOM 2495 O O . ASP B 1 144 ? 13.094 -9.242 6.125 1 98 144 ASP B O 1
ATOM 2499 N N . LEU B 1 145 ? 12.609 -8.516 8.195 1 98.12 145 LEU B N 1
ATOM 2500 C CA . LEU B 1 145 ? 13.344 -7.258 8.219 1 98.12 145 LEU B CA 1
ATOM 2501 C C . LEU B 1 145 ? 14.172 -7.137 9.492 1 98.12 145 LEU B C 1
ATOM 2503 O O . LEU B 1 145 ? 13.75 -6.477 10.453 1 98.12 145 LEU B O 1
ATOM 2507 N N . PRO B 1 146 ? 15.367 -7.684 9.422 1 97.38 146 PRO B N 1
ATOM 2508 C CA . PRO B 1 146 ? 16.172 -7.75 10.648 1 97.38 146 PRO B CA 1
ATOM 2509 C C . PRO B 1 146 ? 16.5 -6.371 11.211 1 97.38 146 PRO B C 1
ATOM 2511 O O . PRO B 1 146 ? 16.578 -6.199 12.43 1 97.38 146 PRO B O 1
ATOM 2514 N N . THR B 1 147 ? 16.719 -5.383 10.352 1 97.12 147 THR B N 1
ATOM 2515 C CA . THR B 1 147 ? 17.016 -4.02 10.773 1 97.12 147 THR B CA 1
ATOM 2516 C C . THR B 1 147 ? 15.945 -3.496 11.719 1 97.12 147 THR B C 1
ATOM 2518 O O . THR B 1 147 ? 16.234 -2.682 12.602 1 97.12 147 THR B O 1
ATOM 2521 N N . TYR B 1 148 ? 14.742 -4.031 11.617 1 97.06 148 TYR B N 1
ATOM 2522 C CA . TYR B 1 148 ? 13.617 -3.545 12.406 1 97.06 148 TYR B CA 1
ATOM 2523 C C . TYR B 1 148 ? 13.125 -4.617 13.375 1 97.06 148 TYR B C 1
ATOM 2525 O O . TYR B 1 148 ? 12.062 -4.477 13.977 1 97.06 148 TYR B O 1
ATOM 2533 N N . ASN B 1 149 ? 13.852 -5.672 13.453 1 97.5 149 ASN B N 1
ATOM 2534 C CA . ASN B 1 149 ? 13.539 -6.781 14.344 1 97.5 149 ASN B CA 1
ATOM 2535 C C . ASN B 1 149 ? 12.164 -7.363 14.062 1 97.5 149 ASN B C 1
ATOM 2537 O O . ASN B 1 149 ? 11.375 -7.574 14.984 1 97.5 149 ASN B O 1
ATOM 2541 N N . LEU B 1 150 ? 11.828 -7.543 12.781 1 97.94 150 LEU B N 1
ATOM 2542 C CA . LEU B 1 150 ? 10.555 -8.133 12.367 1 97.94 150 LEU B CA 1
ATOM 2543 C C . LEU B 1 150 ? 10.781 -9.469 11.664 1 97.94 150 LEU B C 1
ATOM 2545 O O . LEU B 1 150 ? 11.562 -9.547 10.711 1 97.94 150 LEU B O 1
ATOM 2549 N N . SER B 1 151 ? 10.125 -10.547 12.141 1 98 151 SER B N 1
ATOM 2550 C CA . SER B 1 151 ? 10.203 -11.852 11.5 1 98 151 SER B CA 1
ATOM 2551 C C . SER B 1 151 ? 9.297 -11.922 10.273 1 98 151 SER B C 1
ATOM 2553 O O . SER B 1 151 ? 8.367 -11.117 10.133 1 98 151 SER B O 1
ATOM 2555 N N . ALA B 1 152 ? 9.57 -12.859 9.43 1 98.31 152 ALA B N 1
ATOM 2556 C CA . ALA B 1 152 ? 8.781 -13.062 8.219 1 98.31 152 ALA B CA 1
ATOM 2557 C C . ALA B 1 152 ? 7.316 -13.344 8.57 1 98.31 152 ALA B C 1
ATOM 2559 O O . ALA B 1 152 ? 6.41 -12.828 7.918 1 98.31 152 ALA B O 1
ATOM 2560 N N . GLN B 1 153 ? 7.082 -14.156 9.625 1 97.62 153 GLN B N 1
ATOM 2561 C CA . GLN B 1 153 ? 5.723 -14.539 9.992 1 97.62 153 GLN B CA 1
ATOM 2562 C C . GLN B 1 153 ? 4.957 -13.344 10.562 1 97.62 153 GLN B C 1
ATOM 2564 O O . GLN B 1 153 ? 3.775 -13.156 10.258 1 97.62 153 GLN B O 1
ATOM 2569 N N . GLN B 1 154 ? 5.617 -12.523 11.383 1 97.38 154 GLN B N 1
ATOM 2570 C CA . GLN B 1 154 ? 4.988 -11.32 11.922 1 97.38 154 GLN B CA 1
ATOM 2571 C C . GLN B 1 154 ? 4.559 -10.383 10.797 1 97.38 154 GLN B C 1
ATOM 2573 O O . GLN B 1 154 ? 3.453 -9.836 10.828 1 97.38 154 GLN B O 1
ATOM 2578 N N . ILE B 1 155 ? 5.434 -10.188 9.805 1 98.5 155 ILE B N 1
ATOM 2579 C CA . ILE B 1 155 ? 5.172 -9.312 8.672 1 98.5 155 ILE B CA 1
ATOM 2580 C C . ILE B 1 155 ? 3.994 -9.852 7.859 1 98.5 155 ILE B C 1
ATOM 2582 O O . ILE B 1 155 ? 3.08 -9.102 7.504 1 98.5 155 ILE B O 1
ATOM 2586 N N . LEU B 1 156 ? 4 -11.156 7.645 1 98.38 156 LEU B N 1
ATOM 2587 C CA . LEU B 1 156 ? 2.916 -11.781 6.891 1 98.38 156 LEU B CA 1
ATOM 2588 C C . LEU B 1 156 ? 1.583 -11.602 7.609 1 98.38 156 LEU B C 1
ATOM 2590 O O . LEU B 1 156 ? 0.591 -11.195 7 1 98.38 156 LEU B O 1
ATOM 2594 N N . ASP B 1 157 ? 1.578 -11.883 8.914 1 98 157 ASP B N 1
ATOM 2595 C CA . ASP B 1 157 ? 0.345 -11.844 9.695 1 98 157 ASP B CA 1
ATOM 2596 C C . ASP B 1 157 ? -0.238 -10.438 9.734 1 98 157 ASP B C 1
ATOM 2598 O O . ASP B 1 157 ? -1.436 -10.242 9.516 1 98 157 ASP B O 1
ATOM 2602 N N . MET B 1 158 ? 0.55 -9.484 9.961 1 98.56 158 MET B N 1
ATOM 2603 C CA . MET B 1 158 ? 0.035 -8.117 10.07 1 98.56 158 MET B CA 1
ATOM 2604 C C . MET B 1 158 ? -0.374 -7.586 8.703 1 98.56 158 MET B C 1
ATOM 2606 O O . MET B 1 158 ? -1.405 -6.922 8.578 1 98.56 158 MET B O 1
ATOM 2610 N N . THR B 1 159 ? 0.485 -7.883 7.688 1 98.75 159 THR B N 1
ATOM 2611 C CA . THR B 1 159 ? 0.157 -7.438 6.34 1 98.75 159 THR B CA 1
ATOM 2612 C C . THR B 1 159 ? -1.199 -7.984 5.902 1 98.75 159 THR B C 1
ATOM 2614 O O . THR B 1 159 ? -2.061 -7.23 5.445 1 98.75 159 THR B O 1
ATOM 2617 N N . THR B 1 160 ? -1.442 -9.266 6.121 1 98.69 160 THR B N 1
ATOM 2618 C CA . THR B 1 160 ? -2.688 -9.875 5.672 1 98.69 160 THR B CA 1
ATOM 2619 C C . THR B 1 160 ? -3.859 -9.414 6.535 1 98.69 160 THR B C 1
ATOM 2621 O O . THR B 1 160 ? -4.984 -9.281 6.047 1 98.69 160 THR B O 1
ATOM 2624 N N . ALA B 1 161 ? -3.645 -9.117 7.828 1 98.81 161 ALA B N 1
ATOM 2625 C CA . ALA B 1 161 ? -4.691 -8.586 8.703 1 98.81 161 ALA B CA 1
ATOM 2626 C C . ALA B 1 161 ? -5.16 -7.211 8.227 1 98.81 161 ALA B C 1
ATOM 2628 O O . ALA B 1 161 ? -6.359 -6.953 8.141 1 98.81 161 ALA B O 1
ATOM 2629 N N . ILE B 1 162 ? -4.203 -6.371 7.887 1 98.81 162 ILE B N 1
ATOM 2630 C CA . ILE B 1 162 ? -4.527 -5.02 7.441 1 98.81 162 ILE B CA 1
ATOM 2631 C C . ILE B 1 162 ? -5.246 -5.078 6.094 1 98.81 162 ILE B C 1
ATOM 2633 O O . ILE B 1 162 ? -6.246 -4.383 5.887 1 98.81 162 ILE B O 1
ATOM 2637 N N . LEU B 1 163 ? -4.754 -5.934 5.199 1 98.88 163 LEU B N 1
ATOM 2638 C CA . LEU B 1 163 ? -5.414 -6.094 3.906 1 98.88 163 LEU B CA 1
ATOM 2639 C C . LEU B 1 163 ? -6.84 -6.605 4.082 1 98.88 163 LEU B C 1
ATOM 2641 O O . LEU B 1 163 ? -7.758 -6.148 3.398 1 98.88 163 LEU B O 1
ATOM 2645 N N . ALA B 1 164 ? -7.078 -7.52 5 1 98.81 164 ALA B N 1
ATOM 2646 C CA . ALA B 1 164 ? -8.406 -8.07 5.266 1 98.81 164 ALA B CA 1
ATOM 2647 C C . ALA B 1 164 ? -9.344 -7.008 5.828 1 98.81 164 ALA B C 1
ATOM 2649 O O . ALA B 1 164 ? -10.547 -7.035 5.57 1 98.81 164 ALA B O 1
ATOM 2650 N N . ALA B 1 165 ? -8.805 -6.109 6.492 1 98.38 165 ALA B N 1
ATOM 2651 C CA . ALA B 1 165 ? -9.609 -5.102 7.18 1 98.38 165 ALA B CA 1
ATOM 2652 C C . ALA B 1 165 ? -10.219 -4.113 6.188 1 98.38 165 ALA B C 1
ATOM 2654 O O . ALA B 1 165 ? -11.289 -3.559 6.43 1 98.38 165 ALA B O 1
ATOM 2655 N N . ALA B 1 166 ? -9.531 -3.969 4.957 1 97.81 166 ALA B N 1
ATOM 2656 C CA . ALA B 1 166 ? -10.062 -2.842 4.188 1 97.81 166 ALA B CA 1
ATOM 2657 C C . ALA B 1 166 ? -9.852 -3.055 2.691 1 97.81 166 ALA B C 1
ATOM 2659 O O . ALA B 1 166 ? -10.461 -2.365 1.868 1 97.81 166 ALA B O 1
ATOM 2660 N N . PHE B 1 167 ? -9.062 -4.086 2.264 1 98.62 167 PHE B N 1
ATOM 2661 C CA . PHE B 1 167 ? -8.617 -4.027 0.876 1 98.62 167 PHE B CA 1
ATOM 2662 C C . PHE B 1 167 ? -9 -5.305 0.133 1 98.62 167 PHE B C 1
ATOM 2664 O O . PHE B 1 167 ? -9.148 -5.293 -1.09 1 98.62 167 PHE B O 1
ATOM 2671 N N . ALA B 1 168 ? -9.094 -6.41 0.913 1 98.81 168 ALA B N 1
ATOM 2672 C CA . ALA B 1 168 ? -9.219 -7.695 0.23 1 98.81 168 ALA B CA 1
ATOM 2673 C C . ALA B 1 168 ? -9.883 -8.734 1.128 1 98.81 168 ALA B C 1
ATOM 2675 O O . ALA B 1 168 ? -9.922 -8.57 2.35 1 98.81 168 ALA B O 1
ATOM 2676 N N . THR B 1 169 ? -10.508 -9.688 0.496 1 98.69 169 THR B N 1
ATOM 2677 C CA . THR B 1 169 ? -10.797 -10.93 1.209 1 98.69 169 THR B CA 1
ATOM 2678 C C . THR B 1 169 ? -9.555 -11.805 1.309 1 98.69 169 THR B C 1
ATOM 2680 O O . THR B 1 169 ? -8.891 -12.07 0.302 1 98.69 169 THR B O 1
ATOM 2683 N N . VAL B 1 170 ? -9.164 -12.172 2.533 1 98.81 170 VAL B N 1
ATOM 2684 C CA . VAL B 1 170 ? -7.973 -12.984 2.746 1 98.81 170 VAL B CA 1
ATOM 2685 C C . VAL B 1 170 ? -8.367 -14.414 3.096 1 98.81 170 VAL B C 1
ATOM 2687 O O . VAL B 1 170 ? -9.094 -14.641 4.07 1 98.81 170 VAL B O 1
ATOM 2690 N N . VAL B 1 171 ? -7.957 -15.305 2.299 1 98.56 171 VAL B N 1
ATOM 2691 C CA . VAL B 1 171 ? -8.336 -16.703 2.461 1 98.56 171 VAL B CA 1
ATOM 2692 C C . VAL B 1 171 ? -7.109 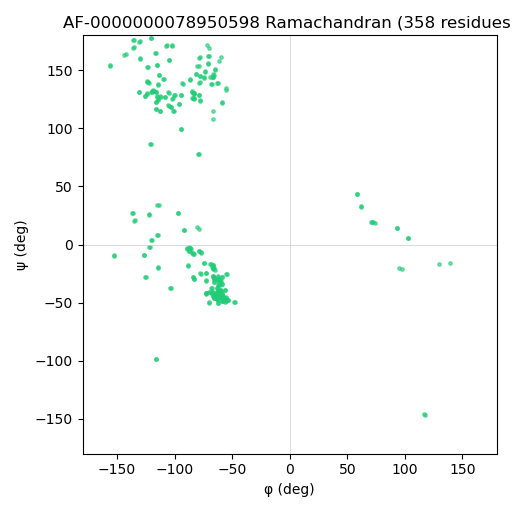-17.594 2.273 1 98.56 171 VAL B C 1
ATOM 2694 O O . VAL B 1 171 ? -5.996 -17.094 2.07 1 98.56 171 VAL B O 1
ATOM 2697 N N . ASP B 1 172 ? -7.297 -18.906 2.473 1 98.19 172 ASP B N 1
ATOM 2698 C CA . ASP B 1 172 ? -6.219 -19.859 2.211 1 98.19 172 ASP B CA 1
ATOM 2699 C C . ASP B 1 172 ? -6.434 -20.594 0.885 1 98.19 172 ASP B C 1
ATOM 2701 O O . ASP B 1 172 ? -7.441 -20.359 0.208 1 98.19 172 ASP B O 1
ATOM 2705 N N . THR B 1 173 ? -5.453 -21.328 0.468 1 98.31 173 THR B N 1
ATOM 2706 C CA . THR B 1 173 ? -5.477 -22.047 -0.802 1 98.31 173 THR B CA 1
ATOM 2707 C C . THR B 1 173 ? -6.699 -22.953 -0.89 1 98.31 173 THR B C 1
ATOM 2709 O O . THR B 1 173 ? -7.398 -22.969 -1.906 1 98.31 173 THR B O 1
ATOM 2712 N N . LYS B 1 174 ? -6.984 -23.688 0.172 1 97.81 174 LYS B N 1
ATOM 2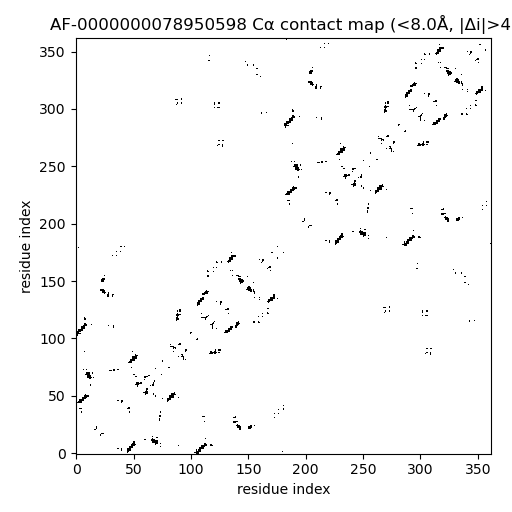713 C CA . LYS B 1 174 ? -8.125 -24.594 0.184 1 97.81 174 LYS B CA 1
ATOM 2714 C C . LYS B 1 174 ? -9.43 -23.859 -0.084 1 97.81 174 LYS B C 1
ATOM 2716 O O . LYS B 1 174 ? -10.227 -24.281 -0.919 1 97.81 174 LYS B O 1
ATOM 2721 N N . SER B 1 175 ? -9.656 -22.75 0.615 1 97.94 175 SER B N 1
ATOM 2722 C CA . SER B 1 175 ? -10.859 -21.938 0.438 1 97.94 175 SER B CA 1
ATOM 2723 C C . SER B 1 175 ? -10.93 -21.359 -0.968 1 97.94 175 SER B C 1
ATOM 2725 O O . SER B 1 175 ? -12.008 -21.219 -1.54 1 97.94 175 SER B O 1
ATOM 2727 N N . THR B 1 176 ? -9.773 -20.969 -1.493 1 97.56 176 THR B N 1
ATOM 2728 C CA . THR B 1 176 ? -9.719 -20.406 -2.84 1 97.56 176 THR B CA 1
ATOM 2729 C C . THR B 1 176 ? -10.164 -21.453 -3.871 1 97.56 176 THR B C 1
ATOM 2731 O O . THR B 1 176 ? -10.992 -21.156 -4.738 1 97.56 176 THR B O 1
ATOM 2734 N N . LEU B 1 177 ? -9.672 -22.656 -3.736 1 97.19 177 LEU B N 1
ATOM 2735 C CA . LEU B 1 177 ? -10 -23.719 -4.676 1 97.19 177 LEU B CA 1
ATOM 2736 C C . LEU B 1 177 ? -11.477 -24.078 -4.582 1 97.19 177 LEU B C 1
ATOM 2738 O O . LEU B 1 177 ? -12.102 -24.422 -5.59 1 97.19 177 LEU B O 1
ATOM 2742 N N . ALA B 1 178 ? -12.07 -23.875 -3.432 1 95.31 178 ALA B N 1
ATOM 2743 C CA . ALA B 1 178 ? -13.461 -24.234 -3.197 1 95.31 178 ALA B CA 1
ATOM 2744 C C . ALA B 1 178 ? -14.398 -23.141 -3.695 1 95.31 178 ALA B C 1
ATOM 2746 O O . ALA B 1 178 ? -15.5 -23.422 -4.18 1 95.31 178 ALA B O 1
ATOM 2747 N N . SER B 1 179 ? -13.906 -21.891 -3.666 1 93.62 179 SER B N 1
ATOM 2748 C CA . SER B 1 179 ? -14.852 -20.781 -3.818 1 93.62 179 SER B CA 1
ATOM 2749 C C . SER B 1 179 ? -14.602 -20.016 -5.109 1 93.62 179 SER B C 1
ATOM 2751 O O . SER B 1 179 ? -15.484 -19.297 -5.594 1 93.62 179 SER B O 1
ATOM 2753 N N . TYR B 1 180 ? -13.438 -20.125 -5.668 1 90.62 180 TYR B N 1
ATOM 2754 C CA . TYR B 1 180 ? -13.117 -19.234 -6.777 1 90.62 180 TYR B CA 1
ATOM 2755 C C . TYR B 1 180 ? -12.781 -20.031 -8.031 1 90.62 180 TYR B C 1
ATOM 2757 O O . TYR B 1 180 ? -12.391 -19.453 -9.055 1 90.62 180 TYR B O 1
ATOM 2765 N N . ILE B 1 181 ? -12.805 -21.328 -7.883 1 91.75 181 ILE B N 1
ATOM 2766 C CA . ILE B 1 181 ? -12.594 -22.188 -9.039 1 91.75 181 ILE B CA 1
ATOM 2767 C C . ILE B 1 181 ? -13.922 -22.781 -9.5 1 91.75 181 ILE B C 1
ATOM 2769 O O . ILE B 1 181 ? -14.812 -23.031 -8.688 1 91.75 181 ILE B O 1
#

Organism: Zymomonas mobilis subsp. mobilis (strain ATCC 31821 / ZM4 / CP4) (NCBI:txid264203)

Nearest PDB structures (foldseek):
  3mcw-assembly1_B  TM=9.419E-01  e=1.257E-18  Chromobacterium violaceum ATCC 12472
  4h17-assembly1_B  TM=8.883E-01  e=1.860E-15  Pseudomonas putida KT2440
  8bkd-assembly3_E  TM=8.438E-01  e=3.529E-15  Escherichia coli K-12
  8bll-assembly7_L  TM=8.463E-01  e=1.988E-14  Escherichia coli K-12
  3oqp-assembly1_B  TM=8.957E-01  e=1.543E-13  Paraburkholderia xenovorans LB400

Foldseek 3Di:
DAEEEEAEAQFCLVVVCVVVPFFKDDPCLLVLLLVVVVLCVVVVHAYEYEHEEDCDPPDCCHPPHRRVHHDPSHDDDPPHHYWYAHALAPVPRTCVVVVCVVVVHQEYEYAYDDLLTSSLNNQQVSQVVRGAYEYALSNHMFTADVVVPGGRVNSSVVSLVVCCVPGHHYHHSVVCSVPVD/DAEEEEAEAQFCLLVVCVVVPFFKDDPCLLVLLLVVVVLCVVVVHAYEYEHEEDCDPPDLCHPPHRRVHHDPSHDDDPPHHYWYAHALAPVPRTCVVVVCVVVVHQEYEYAYDDLLTSSLNNQQVSQVVRGAYEYALSNHMFTADVVVPGGRVNSSVVSLVVCCVPGHHYHHSVVCSVPVD

Radius of gyration: 20.48 Å; Cα contacts (8 Å, |Δi|>4): 783; chains: 2; bounding box: 49×57×47 Å

pLDDT: mean 96.38, std 4.8, range [74.69, 98.94]

Sequence (362 aa):
MKTALLVVDMQMLMQENIDKGRDYTSDKIKTHIPALLSAFRAAGKPVFHIRHQQDEKMSEIYPQKESYQAMPCAEAIEGETVLYKTTSSAFASTDLTDRLRKAGISHLVIVGAVAAFCVNSTVRAGKDLGFEIVVVKDALLSFDLPTYNLSAQQILDMTTAILAAAFATVVDTKSTLASYIMKTALLVVDMQMLMQENIDKGRDYTSDKIKTHIPALLSAFRAAGKPVFHIRHQQDEKMSEIYPQKESYQAMPCAEAIEGETVLYKTTSSAFASTDLTDRLRKAGISHLVIVGAVAAFCVNSTVRAGKDLGFEIVVVKDALLSFDLPTYNLSAQQILDMTTAILAAAFATVVDTKSTLASYI